Protein AF-A0A933GW13-F1 (afdb_monomer)

Secondary structure (DSSP, 8-state):
---TTSS-SS-HHHHHHHHTT-HHHHHHHHHHHHHHHHHHH--SHHHHHHHHHHHHHHHHHHHHHT--TT------SSSEEEEEEEP-SSSTT-EEEEETTEEEEEE--SSHHHHHHHHHHHHHTT-----EEEEEHHHHTTSTT--GGGTT-SEEEEEEPPSSEEGGGHHHHT----TT-HHHHHHHHHHHHHHHHHT--TTTTTT-GGGEEEETTEEEE-S----S---HHHHIIIIIHHHH-TTS--HHHHHHHHHHHHHH-----HHHHHHHHHHHHHHHHHHHHHHHTS-TTSHHHHHHHHHHHHHHHHHHHH-

Structure (mmCIF, N/CA/C/O backbone):
data_AF-A0A933GW13-F1
#
_entry.id   AF-A0A933GW13-F1
#
loop_
_atom_site.group_PDB
_atom_site.id
_atom_site.type_symbol
_atom_site.label_atom_id
_atom_site.label_alt_id
_atom_site.label_comp_id
_atom_site.label_asym_id
_atom_site.label_entity_id
_atom_site.label_seq_id
_atom_site.pdbx_PDB_ins_code
_atom_site.Cartn_x
_atom_site.Cartn_y
_atom_site.Cartn_z
_atom_site.occupancy
_atom_site.B_iso_or_equiv
_atom_site.auth_seq_id
_atom_site.auth_comp_id
_atom_site.auth_asym_id
_atom_site.auth_atom_id
_atom_site.pdbx_PDB_model_num
ATOM 1 N N . MET A 1 1 ? 16.926 21.549 -26.129 1.00 25.78 1 MET A N 1
ATOM 2 C CA . MET A 1 1 ? 16.367 20.596 -27.110 1.00 25.78 1 MET A CA 1
ATOM 3 C C . MET A 1 1 ? 16.492 19.202 -26.506 1.00 25.78 1 MET A C 1
ATOM 5 O O . MET A 1 1 ? 17.556 18.612 -26.620 1.00 25.78 1 MET A O 1
ATOM 9 N N . LEU A 1 2 ? 15.472 18.718 -25.787 1.00 25.44 2 LEU A N 1
ATOM 10 C CA . LEU A 1 2 ? 15.422 17.307 -25.382 1.00 25.44 2 LEU A CA 1
ATOM 11 C C . LEU A 1 2 ? 15.108 16.514 -26.641 1.00 25.44 2 LEU A C 1
ATOM 13 O O . LEU A 1 2 ? 14.005 16.554 -27.180 1.00 25.44 2 LEU A O 1
ATOM 17 N N . SER A 1 3 ? 16.157 15.939 -27.194 1.00 28.22 3 SER A N 1
ATOM 18 C CA . SER A 1 3 ? 16.072 15.127 -28.381 1.00 28.22 3 SER A CA 1
ATOM 19 C C . SER A 1 3 ? 15.472 13.769 -28.010 1.00 28.22 3 SER A C 1
ATOM 21 O O . SER A 1 3 ? 15.736 13.247 -26.929 1.00 28.22 3 SER A O 1
ATOM 23 N N . LEU A 1 4 ? 14.795 13.120 -28.959 1.00 34.41 4 LEU A N 1
ATOM 24 C CA . LEU A 1 4 ? 14.556 11.664 -28.982 1.00 34.41 4 LEU A CA 1
ATOM 25 C C . LEU A 1 4 ? 15.857 10.820 -28.825 1.00 34.41 4 LEU A C 1
ATOM 27 O O . LEU A 1 4 ? 15.830 9.594 -28.940 1.00 34.41 4 LEU A O 1
ATOM 31 N N . LEU A 1 5 ? 17.007 11.471 -28.606 1.00 30.75 5 LEU A N 1
ATOM 32 C CA . LEU A 1 5 ? 18.334 10.915 -28.391 1.00 30.75 5 LEU A CA 1
ATOM 33 C C . LEU A 1 5 ? 18.603 10.388 -26.968 1.00 30.75 5 LEU A C 1
ATOM 35 O O . LEU A 1 5 ? 19.522 9.585 -26.860 1.00 30.75 5 LEU A O 1
ATOM 39 N N . ASP A 1 6 ? 17.815 10.737 -25.941 1.00 36.62 6 ASP A N 1
ATOM 40 C CA . ASP A 1 6 ? 18.056 10.266 -24.554 1.00 36.62 6 ASP A CA 1
ATOM 41 C C . ASP A 1 6 ? 17.230 9.032 -24.137 1.00 36.62 6 ASP A C 1
ATOM 43 O O . ASP A 1 6 ? 17.348 8.537 -23.015 1.00 36.62 6 ASP A O 1
ATOM 47 N N . ILE A 1 7 ? 16.427 8.478 -25.051 1.00 36.03 7 ILE A N 1
ATOM 48 C CA . ILE A 1 7 ? 15.928 7.104 -24.921 1.00 36.03 7 ILE A CA 1
ATOM 49 C C . ILE A 1 7 ? 17.109 6.190 -25.294 1.00 36.03 7 ILE A C 1
ATOM 51 O O . ILE A 1 7 ? 17.648 6.365 -26.398 1.00 36.03 7 ILE A O 1
ATOM 55 N N . PRO A 1 8 ? 17.546 5.251 -24.423 1.00 32.84 8 PRO A N 1
ATOM 56 C CA . PRO A 1 8 ? 18.629 4.329 -24.749 1.00 32.84 8 PRO A CA 1
ATOM 57 C C . PRO A 1 8 ? 18.348 3.671 -26.099 1.00 32.84 8 PRO A C 1
ATOM 59 O O . PRO A 1 8 ? 17.197 3.404 -26.432 1.00 32.84 8 PRO A O 1
ATOM 62 N N . SER A 1 9 ? 19.399 3.435 -26.879 1.00 30.27 9 SER A N 1
ATOM 63 C CA . SER A 1 9 ? 19.420 3.027 -28.291 1.00 30.27 9 SER A CA 1
ATOM 64 C C . SER A 1 9 ? 18.683 1.732 -28.666 1.00 30.27 9 SER A C 1
ATOM 66 O O . SER A 1 9 ? 18.856 1.243 -29.782 1.00 30.27 9 SER A O 1
ATOM 68 N N . VAL A 1 10 ? 17.840 1.181 -27.797 1.00 34.09 10 VAL A N 1
ATOM 69 C CA . VAL A 1 10 ? 16.964 0.064 -28.124 1.00 34.09 10 VAL A CA 1
ATOM 70 C C . VAL A 1 10 ? 15.739 0.607 -28.869 1.00 34.09 10 VAL A C 1
ATOM 72 O O . VAL A 1 10 ? 14.673 0.873 -28.325 1.00 34.09 10 VAL A O 1
ATOM 75 N N . ASP A 1 11 ? 15.979 0.757 -30.172 1.00 45.00 11 ASP A N 1
ATOM 76 C CA . ASP A 1 11 ? 15.020 0.581 -31.260 1.00 45.00 11 ASP A CA 1
ATOM 77 C C . ASP A 1 11 ? 14.176 1.793 -31.709 1.00 45.00 11 ASP A C 1
ATOM 79 O O . ASP A 1 11 ? 12.948 1.758 -31.828 1.00 45.00 11 ASP A O 1
ATOM 83 N N . ARG A 1 12 ? 14.864 2.879 -32.098 1.00 36.50 12 ARG A N 1
ATOM 84 C CA . ARG A 1 12 ? 14.257 4.019 -32.825 1.00 36.50 12 ARG A CA 1
ATOM 85 C C . ARG A 1 12 ? 13.494 3.596 -34.086 1.00 36.50 12 ARG A C 1
ATOM 87 O O . ARG A 1 12 ? 12.556 4.284 -34.478 1.00 36.50 12 ARG A O 1
ATOM 94 N N . VAL A 1 13 ? 13.877 2.480 -34.709 1.00 34.88 13 VAL A N 1
ATOM 95 C CA . VAL A 1 13 ? 13.222 1.931 -35.904 1.00 34.88 13 VAL A CA 1
ATOM 96 C C . VAL A 1 13 ? 11.898 1.249 -35.538 1.00 34.88 13 VAL A C 1
ATOM 98 O O . VAL A 1 13 ? 10.897 1.488 -36.211 1.00 34.88 13 VAL A O 1
ATOM 101 N N . ALA A 1 14 ? 11.840 0.493 -34.436 1.00 41.81 14 ALA A N 1
ATOM 102 C CA . ALA A 1 14 ? 10.594 -0.096 -33.938 1.00 41.81 14 ALA A CA 1
ATOM 103 C C . ALA A 1 14 ? 9.601 0.966 -33.426 1.00 41.81 14 ALA A C 1
ATOM 105 O O . ALA A 1 14 ? 8.405 0.881 -33.714 1.00 41.81 14 ALA A O 1
ATOM 106 N N . ILE A 1 15 ? 10.089 2.010 -32.742 1.00 41.84 15 ILE A N 1
ATOM 107 C CA . ILE A 1 15 ? 9.265 3.150 -32.301 1.00 41.84 15 ILE A CA 1
ATOM 108 C C . ILE A 1 15 ? 8.747 3.947 -33.510 1.00 41.84 15 ILE A C 1
ATOM 110 O O . ILE A 1 15 ? 7.565 4.278 -33.550 1.00 41.84 15 ILE A O 1
ATOM 114 N N . ALA A 1 16 ? 9.576 4.198 -34.532 1.00 39.72 16 ALA A N 1
ATOM 115 C CA . ALA A 1 16 ? 9.159 4.875 -35.767 1.00 39.72 16 ALA A CA 1
ATOM 116 C C . ALA A 1 16 ? 8.130 4.065 -36.579 1.00 39.72 16 ALA A C 1
ATOM 118 O O . ALA A 1 16 ? 7.155 4.629 -37.074 1.00 39.72 16 ALA A O 1
ATOM 119 N N . ALA A 1 17 ? 8.293 2.741 -36.669 1.00 38.28 17 ALA A N 1
ATOM 120 C CA . ALA A 1 17 ? 7.334 1.856 -37.332 1.00 38.28 17 ALA A CA 1
ATOM 121 C C . ALA A 1 17 ? 5.978 1.786 -36.598 1.00 38.28 17 ALA A C 1
ATOM 123 O O . ALA A 1 17 ? 4.939 1.617 -37.234 1.00 38.28 17 ALA A O 1
ATOM 124 N N . ARG A 1 18 ? 5.960 1.953 -35.267 1.00 51.38 18 ARG A N 1
ATOM 125 C CA . ARG A 1 18 ? 4.733 1.948 -34.446 1.00 51.38 18 ARG A CA 1
ATOM 126 C C . ARG A 1 18 ? 4.071 3.319 -34.337 1.00 51.38 18 ARG A C 1
ATOM 128 O O . ARG A 1 18 ? 2.849 3.395 -34.284 1.00 51.38 18 ARG A O 1
ATOM 135 N N . LEU A 1 19 ? 4.856 4.394 -3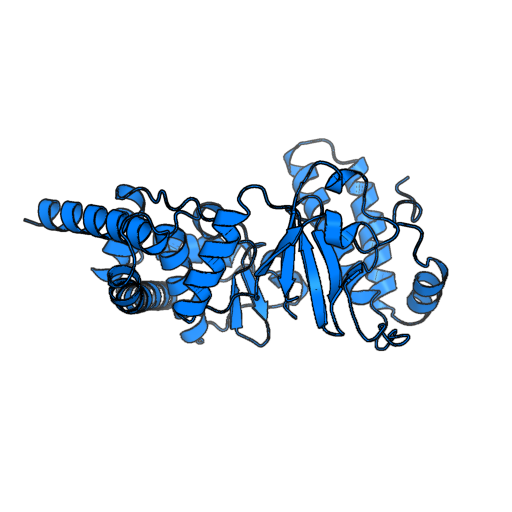4.369 1.00 43.66 19 LEU A N 1
ATOM 136 C CA . LEU A 1 19 ? 4.374 5.769 -34.538 1.00 43.66 19 LEU A CA 1
ATOM 137 C C . LEU A 1 19 ? 3.492 5.910 -35.788 1.00 43.66 19 LEU A C 1
ATOM 139 O O . LEU A 1 19 ? 2.528 6.668 -35.774 1.00 43.66 19 LEU A O 1
ATOM 143 N N . ALA A 1 20 ? 3.786 5.136 -36.836 1.00 44.44 20 ALA A N 1
ATOM 144 C CA . ALA A 1 20 ? 2.959 5.041 -38.035 1.00 44.44 20 ALA A CA 1
ATOM 145 C C . ALA A 1 20 ? 1.688 4.172 -37.864 1.00 44.44 20 ALA A C 1
ATOM 147 O O . ALA A 1 20 ? 0.800 4.242 -38.709 1.00 44.44 20 ALA A O 1
ATOM 148 N N . ALA A 1 21 ? 1.584 3.366 -36.799 1.00 51.81 21 ALA A N 1
ATOM 149 C CA . ALA A 1 21 ? 0.545 2.347 -36.606 1.00 51.81 21 ALA A CA 1
ATOM 150 C C . ALA A 1 21 ? -0.413 2.593 -35.414 1.00 51.81 21 ALA A C 1
ATOM 152 O O . ALA A 1 21 ? -1.525 2.072 -35.443 1.00 51.81 21 ALA A O 1
ATOM 153 N N . ASP A 1 22 ? -0.038 3.370 -34.383 1.00 55.31 22 ASP A N 1
ATOM 154 C CA . ASP A 1 22 ? -0.934 3.753 -33.271 1.00 55.31 22 ASP A CA 1
ATOM 155 C C . ASP A 1 22 ? -1.031 5.293 -33.122 1.00 55.31 22 ASP A C 1
ATOM 157 O O . ASP A 1 22 ? -0.126 5.931 -32.568 1.00 55.31 22 ASP A O 1
ATOM 161 N N . PRO A 1 23 ? -2.146 5.916 -33.563 1.00 62.47 23 PRO A N 1
ATOM 162 C CA . PRO A 1 23 ? -2.365 7.362 -33.457 1.00 62.47 23 PRO A CA 1
ATOM 163 C C . PRO A 1 23 ? -2.337 7.906 -32.020 1.00 62.47 23 PRO A C 1
ATOM 165 O O . PRO A 1 23 ? -2.074 9.094 -31.815 1.00 62.47 23 PRO A O 1
ATOM 168 N N . ARG A 1 24 ? -2.605 7.063 -31.012 1.00 57.66 24 ARG A N 1
ATOM 169 C CA . ARG A 1 24 ? -2.565 7.459 -29.596 1.00 57.66 24 ARG A CA 1
ATOM 170 C C . ARG A 1 24 ? -1.125 7.618 -29.124 1.00 57.66 24 ARG A C 1
ATOM 172 O O . ARG A 1 24 ? -0.835 8.597 -28.445 1.00 57.66 24 ARG A O 1
ATOM 179 N N . LEU A 1 25 ? -0.224 6.724 -29.542 1.00 53.69 25 LEU A N 1
ATOM 180 C CA . LEU A 1 25 ? 1.210 6.826 -29.254 1.00 53.69 25 LEU A CA 1
ATOM 181 C C . LEU A 1 25 ? 1.810 8.095 -29.874 1.00 53.69 25 LEU A C 1
ATOM 183 O O . LEU A 1 25 ? 2.530 8.827 -29.199 1.00 53.69 25 LEU A O 1
ATOM 187 N N . ALA A 1 26 ? 1.460 8.397 -31.128 1.00 55.47 26 ALA A N 1
ATOM 188 C CA . ALA A 1 26 ? 1.900 9.618 -31.803 1.00 55.47 26 ALA A CA 1
ATOM 189 C C . ALA A 1 26 ? 1.423 10.891 -31.083 1.00 55.47 26 ALA A C 1
ATOM 191 O O . ALA A 1 26 ? 2.209 11.815 -30.873 1.00 55.47 26 ALA A O 1
ATOM 192 N N . ARG A 1 27 ? 0.159 10.921 -30.638 1.00 66.19 27 ARG A N 1
ATOM 193 C CA . ARG A 1 27 ? -0.382 12.032 -29.843 1.00 66.19 27 ARG A CA 1
ATOM 194 C C . ARG A 1 27 ? 0.333 12.172 -28.497 1.00 66.19 27 ARG A C 1
ATOM 196 O O . ARG A 1 27 ? 0.751 13.271 -28.156 1.00 66.19 27 ARG A O 1
ATOM 203 N N . THR A 1 28 ? 0.521 11.078 -27.762 1.00 53.38 28 THR A N 1
ATOM 204 C CA . THR A 1 28 ? 1.214 11.094 -26.464 1.00 53.38 28 THR A CA 1
ATOM 205 C C . THR A 1 28 ? 2.672 11.542 -26.589 1.00 53.38 28 THR A C 1
ATOM 207 O O . THR A 1 28 ? 3.147 12.294 -25.744 1.00 53.38 28 THR A O 1
ATOM 210 N N . LEU A 1 29 ? 3.381 11.149 -27.649 1.00 51.38 29 LEU A N 1
ATOM 211 C CA . LEU A 1 29 ? 4.753 11.605 -27.892 1.00 51.38 29 LEU A CA 1
ATOM 212 C C . LEU A 1 29 ? 4.819 13.094 -28.272 1.00 51.38 29 LEU A C 1
ATOM 214 O O . LEU A 1 29 ? 5.729 13.792 -27.826 1.00 51.38 29 LEU A O 1
ATOM 218 N N . ALA A 1 30 ? 3.838 13.605 -29.023 1.00 62.34 30 ALA A N 1
ATOM 219 C CA . ALA A 1 30 ? 3.720 15.038 -29.295 1.00 62.34 30 ALA A CA 1
ATOM 220 C C . ALA A 1 30 ? 3.421 15.841 -28.014 1.00 62.34 30 ALA A C 1
ATOM 222 O O . ALA A 1 30 ? 4.060 16.861 -27.757 1.00 62.34 30 ALA A O 1
ATOM 223 N N . GLU A 1 31 ? 2.503 15.355 -27.173 1.00 59.22 31 GLU A N 1
ATOM 224 C CA . GLU A 1 31 ? 2.205 15.937 -25.857 1.00 59.22 31 GLU A CA 1
ATOM 225 C C . GLU A 1 31 ? 3.446 15.936 -24.954 1.00 59.22 31 GLU A C 1
ATOM 227 O O . GLU A 1 31 ? 3.750 16.951 -24.324 1.00 59.22 31 GLU A O 1
ATOM 232 N N . LEU A 1 32 ? 4.199 14.829 -24.928 1.00 53.56 32 LEU A N 1
ATOM 233 C CA . LEU A 1 32 ? 5.439 14.703 -24.165 1.00 53.56 32 LEU A CA 1
ATOM 234 C C . LEU A 1 32 ? 6.486 15.721 -24.619 1.00 53.56 32 LEU A C 1
ATOM 236 O O . LEU A 1 32 ? 7.150 16.337 -23.786 1.00 53.56 32 LEU A O 1
ATOM 240 N N . GLN A 1 33 ? 6.637 15.918 -25.927 1.00 52.22 33 GLN A N 1
ATOM 241 C CA . GLN A 1 33 ? 7.582 16.885 -26.473 1.00 52.22 33 GLN A CA 1
ATOM 242 C C . GLN A 1 33 ? 7.232 18.317 -26.044 1.00 52.22 33 GLN A C 1
ATOM 244 O O . GLN A 1 33 ? 8.122 19.061 -25.630 1.00 52.22 33 GLN A O 1
ATOM 249 N N . VAL A 1 34 ? 5.950 18.689 -26.094 1.00 66.31 34 VAL A N 1
ATOM 250 C CA . VAL A 1 34 ? 5.471 20.009 -25.653 1.00 66.31 34 VAL A CA 1
ATOM 251 C C . VAL A 1 34 ? 5.680 20.194 -24.149 1.00 66.31 34 VAL A C 1
ATOM 253 O O . VAL A 1 34 ? 6.271 21.190 -23.737 1.00 66.31 34 VAL A O 1
ATOM 256 N N . ALA A 1 35 ? 5.273 19.221 -23.329 1.00 56.06 35 ALA A N 1
ATOM 257 C CA . ALA A 1 35 ? 5.460 19.276 -21.878 1.00 56.06 35 ALA A CA 1
ATOM 258 C C . ALA A 1 35 ? 6.951 19.350 -21.495 1.00 56.06 35 ALA A C 1
ATOM 260 O O . ALA A 1 35 ? 7.334 20.107 -20.609 1.00 56.06 35 ALA A O 1
ATOM 261 N N . SER A 1 36 ? 7.816 18.629 -22.215 1.00 49.22 36 SER A N 1
ATOM 262 C CA . SER A 1 36 ? 9.271 18.657 -22.003 1.00 49.22 36 SER A CA 1
ATOM 263 C C . SER A 1 36 ? 9.887 20.015 -22.353 1.00 49.22 36 SER A C 1
ATOM 265 O O . SER A 1 36 ? 10.840 20.444 -21.709 1.00 49.22 36 SER A O 1
ATOM 267 N N . GLN A 1 37 ? 9.354 20.714 -23.360 1.00 59.12 37 GLN A N 1
ATOM 268 C CA . GLN A 1 37 ? 9.762 22.087 -23.678 1.00 59.12 37 GLN A CA 1
ATOM 269 C C . GLN A 1 37 ? 9.284 23.079 -22.613 1.00 59.12 37 GLN A C 1
ATOM 271 O O . GLN A 1 37 ? 10.054 23.947 -22.214 1.00 59.12 37 GLN A O 1
ATOM 276 N N . GLN A 1 38 ? 8.063 22.907 -22.101 1.00 64.31 38 GLN A N 1
ATOM 277 C CA . GLN A 1 38 ? 7.538 23.701 -20.987 1.00 64.31 38 GLN A CA 1
ATOM 278 C C . GLN A 1 38 ? 8.378 23.510 -19.716 1.00 64.31 38 GLN A C 1
ATOM 280 O O . GLN A 1 38 ? 8.703 24.493 -19.059 1.00 64.31 38 GLN A O 1
ATOM 285 N N . ALA A 1 39 ? 8.827 22.283 -19.424 1.00 56.75 39 ALA A N 1
ATOM 286 C CA . ALA A 1 39 ? 9.678 21.985 -18.265 1.00 56.75 39 ALA A CA 1
ATOM 287 C C . ALA A 1 39 ? 11.006 22.751 -18.302 1.00 56.75 39 ALA A C 1
ATOM 289 O O . ALA A 1 39 ? 11.519 23.178 -17.271 1.00 56.75 39 ALA A O 1
ATOM 290 N N . LEU A 1 40 ? 11.561 22.935 -19.503 1.00 49.69 40 LEU A N 1
ATOM 291 C CA . LEU A 1 40 ? 12.798 23.683 -19.727 1.00 49.69 40 LEU A CA 1
ATOM 292 C C . LEU A 1 40 ? 12.612 25.202 -19.612 1.00 49.69 40 LEU A C 1
ATOM 294 O O . LEU A 1 40 ? 13.602 25.920 -19.510 1.00 49.69 40 LEU A O 1
ATOM 298 N N . SER A 1 41 ? 11.373 25.693 -19.680 1.00 63.94 41 SER A N 1
ATOM 299 C CA . SER A 1 41 ? 11.033 27.122 -19.657 1.00 63.94 41 SER A CA 1
ATOM 300 C C . SER A 1 41 ? 10.295 27.561 -18.389 1.00 63.94 41 SER A C 1
ATOM 302 O O . SER A 1 41 ? 10.045 28.753 -18.239 1.00 63.94 41 SER A O 1
ATOM 304 N N . ALA A 1 42 ? 9.948 26.637 -17.488 1.00 58.59 42 ALA A N 1
ATOM 305 C CA . ALA A 1 42 ? 9.290 26.953 -16.224 1.00 58.59 42 ALA A CA 1
ATOM 306 C C . ALA A 1 42 ? 10.252 27.702 -15.282 1.00 58.59 42 ALA A C 1
ATOM 308 O O . ALA A 1 42 ? 11.342 27.212 -14.969 1.00 58.59 42 ALA A O 1
ATOM 309 N N . TYR A 1 43 ? 9.839 28.885 -14.819 1.00 41.78 43 TYR A N 1
ATOM 310 C CA . TYR A 1 43 ? 10.579 29.723 -13.873 1.00 41.78 43 TYR A CA 1
ATOM 311 C C . TYR A 1 43 ? 9.796 29.821 -12.559 1.00 41.78 43 TYR A C 1
ATOM 313 O O . TYR A 1 43 ? 8.911 30.653 -12.412 1.00 41.78 43 TYR A O 1
ATOM 321 N N . GLY A 1 44 ? 10.146 28.966 -11.598 1.00 53.34 44 GLY A N 1
ATOM 322 C CA . GLY A 1 44 ? 9.517 28.890 -10.275 1.00 53.34 44 GLY A CA 1
ATOM 323 C C . GLY A 1 44 ? 9.441 27.442 -9.791 1.00 53.34 44 GLY A C 1
ATOM 324 O O . GLY A 1 44 ? 9.269 26.536 -10.602 1.00 53.34 44 GLY A O 1
ATOM 325 N N . GLU A 1 45 ? 9.615 27.195 -8.490 1.00 54.91 45 GLU A N 1
ATOM 326 C CA . GLU A 1 45 ? 9.678 25.826 -7.942 1.00 54.91 45 GLU A CA 1
ATOM 327 C C . GLU A 1 45 ? 8.345 25.069 -8.087 1.00 54.91 45 GLU A C 1
ATOM 329 O O . GLU A 1 45 ? 8.353 23.927 -8.541 1.00 54.91 45 GLU A O 1
ATOM 334 N N . GLY A 1 46 ? 7.205 25.722 -7.821 1.00 58.75 46 GLY A N 1
ATOM 335 C CA . GLY A 1 46 ? 5.876 25.094 -7.908 1.00 58.75 46 GLY A CA 1
ATOM 336 C C . GLY A 1 46 ? 5.435 24.739 -9.334 1.00 58.75 46 GLY A C 1
ATOM 337 O O . GLY A 1 46 ? 5.029 23.611 -9.595 1.00 58.75 46 GLY A O 1
ATOM 338 N N . GLU A 1 47 ? 5.589 25.664 -10.289 1.00 52.56 47 GLU A N 1
ATOM 339 C CA . GLU A 1 47 ? 5.266 25.407 -11.706 1.00 52.56 47 GLU A CA 1
ATOM 340 C C . GLU A 1 47 ? 6.190 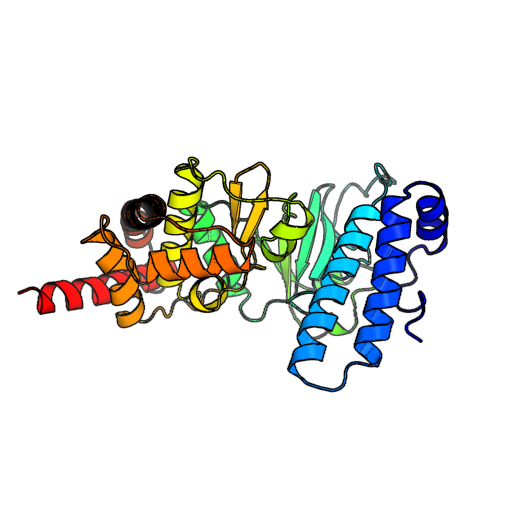24.345 -12.319 1.00 52.56 47 GLU A C 1
ATOM 342 O O . GLU A 1 47 ? 5.787 23.560 -13.177 1.00 52.56 47 GLU A O 1
ATOM 347 N N . ARG A 1 48 ? 7.446 24.282 -11.866 1.00 59.81 48 ARG A N 1
ATOM 348 C CA . ARG A 1 48 ? 8.411 23.290 -12.339 1.00 59.81 48 ARG A CA 1
ATOM 349 C C . ARG A 1 48 ? 8.046 21.879 -11.890 1.00 59.81 48 ARG A C 1
ATOM 351 O O . ARG A 1 48 ? 8.209 20.953 -12.681 1.00 59.81 48 ARG A O 1
ATOM 358 N N . GLU A 1 49 ? 7.573 21.697 -10.663 1.00 60.03 49 GLU A N 1
ATOM 359 C CA . GLU A 1 49 ? 7.221 20.374 -10.140 1.00 60.03 49 GLU A CA 1
ATOM 360 C C . GLU A 1 49 ? 5.983 19.790 -10.833 1.00 60.03 49 GLU A C 1
ATOM 362 O O . GLU A 1 49 ? 6.017 18.642 -11.276 1.00 60.03 49 GLU A O 1
ATOM 367 N N . GLU A 1 50 ? 4.951 20.606 -11.065 1.00 61.44 50 GLU A N 1
ATOM 368 C CA . GLU A 1 50 ? 3.755 20.206 -11.819 1.00 61.44 50 GLU A CA 1
ATOM 369 C C . GLU A 1 50 ? 4.092 19.820 -13.270 1.00 61.44 50 GLU A C 1
ATOM 371 O O . GLU A 1 50 ? 3.644 18.791 -13.789 1.00 61.44 50 GLU A O 1
ATOM 376 N N . VAL A 1 51 ? 4.946 20.607 -13.933 1.00 57.38 51 VAL A N 1
ATOM 377 C CA . VAL A 1 51 ? 5.361 20.328 -15.312 1.00 57.38 51 VAL A CA 1
ATOM 378 C C . VAL A 1 51 ? 6.261 19.090 -15.389 1.00 57.38 51 VAL A C 1
ATOM 380 O O . VAL A 1 51 ? 6.122 18.293 -16.319 1.00 57.38 51 VAL A O 1
ATOM 383 N N . LEU A 1 52 ? 7.150 18.873 -14.414 1.00 51.88 52 LEU A N 1
ATOM 384 C CA . LEU A 1 52 ? 7.956 17.651 -14.331 1.00 51.88 52 LEU A CA 1
ATOM 385 C C . LEU A 1 52 ? 7.088 16.413 -14.089 1.00 51.88 52 LEU A C 1
ATOM 387 O O . LEU A 1 52 ? 7.327 15.381 -14.718 1.00 51.88 52 LEU A O 1
ATOM 391 N N . GLU A 1 53 ? 6.063 16.509 -13.245 1.00 58.66 53 GLU A N 1
ATOM 392 C CA . GLU A 1 53 ? 5.138 15.402 -13.004 1.00 58.66 53 GLU A CA 1
ATOM 393 C C . GLU A 1 53 ? 4.309 15.073 -14.253 1.00 58.66 53 GLU A C 1
ATOM 395 O O . GLU A 1 53 ? 4.146 13.905 -14.622 1.00 58.66 53 GLU A O 1
ATOM 400 N N . ARG A 1 54 ? 3.892 16.101 -15.000 1.00 57.06 54 ARG A N 1
ATOM 401 C CA . ARG A 1 54 ? 3.246 15.938 -16.308 1.00 57.06 54 ARG A CA 1
ATOM 402 C C . ARG A 1 54 ? 4.170 15.290 -17.344 1.00 57.06 54 ARG A C 1
ATOM 404 O O . ARG A 1 54 ? 3.720 14.437 -18.111 1.00 57.06 54 ARG A O 1
ATOM 411 N N . VAL A 1 55 ? 5.452 15.660 -17.381 1.00 50.69 55 VAL A N 1
ATOM 412 C CA . VAL A 1 55 ? 6.451 15.022 -18.258 1.00 50.69 55 VAL A CA 1
ATOM 413 C C . VAL A 1 55 ? 6.607 13.544 -17.906 1.00 50.69 55 VAL A C 1
ATOM 415 O O . VAL A 1 55 ? 6.500 12.708 -18.803 1.00 50.69 55 VAL A O 1
ATOM 418 N N . ARG A 1 56 ? 6.782 13.202 -16.623 1.00 52.78 56 ARG A N 1
ATOM 419 C CA . ARG A 1 56 ? 6.890 11.803 -16.162 1.00 52.78 56 ARG A CA 1
ATOM 420 C C . ARG A 1 56 ? 5.661 10.986 -16.548 1.00 52.78 56 ARG A C 1
ATOM 422 O O . ARG A 1 56 ? 5.785 9.907 -17.118 1.00 52.78 56 ARG A O 1
ATOM 429 N N . THR A 1 57 ? 4.479 11.548 -16.326 1.00 50.44 57 THR A N 1
ATOM 430 C CA . THR A 1 57 ? 3.192 10.957 -16.702 1.00 50.44 57 THR A CA 1
ATOM 431 C C . THR A 1 57 ? 3.119 10.617 -18.197 1.00 50.44 57 THR A C 1
ATOM 433 O O . THR A 1 57 ? 2.770 9.501 -18.593 1.00 50.44 57 THR A O 1
ATOM 436 N N . LEU A 1 58 ? 3.486 11.570 -19.058 1.00 47.53 58 LEU A N 1
ATOM 437 C CA . LEU A 1 58 ? 3.465 11.384 -20.510 1.00 47.53 58 LEU A CA 1
ATOM 438 C C . LEU A 1 58 ? 4.545 10.403 -20.988 1.00 47.53 58 LEU A C 1
ATOM 440 O O . LEU A 1 58 ? 4.303 9.657 -21.938 1.00 47.53 58 LEU A O 1
ATOM 444 N N . GLN A 1 59 ? 5.698 10.346 -20.313 1.00 49.53 59 GLN A N 1
ATOM 445 C CA . GLN A 1 59 ? 6.731 9.332 -20.554 1.00 49.53 59 GLN A CA 1
ATOM 446 C C . GLN A 1 59 ? 6.219 7.928 -20.231 1.00 49.53 59 GLN A C 1
ATOM 448 O O . GLN A 1 59 ? 6.326 7.039 -21.075 1.00 49.53 59 GLN A O 1
ATOM 453 N N . THR A 1 60 ? 5.603 7.729 -19.063 1.00 47.69 60 THR A N 1
ATOM 454 C CA . THR A 1 60 ? 5.003 6.445 -18.670 1.00 47.69 60 THR A CA 1
ATOM 455 C C . THR A 1 60 ? 3.948 6.002 -19.680 1.00 47.69 60 THR A C 1
ATOM 457 O O . THR A 1 60 ? 3.991 4.874 -20.175 1.00 47.69 60 THR A O 1
ATOM 460 N N . ARG A 1 61 ? 3.053 6.913 -20.080 1.00 49.31 61 ARG A N 1
ATOM 461 C CA . ARG A 1 61 ? 2.029 6.642 -21.098 1.00 49.31 61 ARG A CA 1
ATOM 462 C C . ARG A 1 61 ? 2.640 6.269 -22.451 1.00 49.31 61 ARG A C 1
ATOM 464 O O . ARG A 1 61 ? 2.180 5.317 -23.079 1.00 49.31 61 ARG A O 1
ATOM 471 N N . ALA A 1 62 ? 3.682 6.975 -22.893 1.00 49.47 62 ALA A N 1
ATOM 472 C CA . ALA A 1 62 ? 4.393 6.652 -24.127 1.00 49.47 62 ALA A CA 1
ATOM 473 C C . ALA A 1 62 ? 5.038 5.261 -24.057 1.00 49.47 62 ALA A C 1
ATOM 475 O O . ALA A 1 62 ? 4.913 4.496 -25.007 1.00 49.47 62 ALA A O 1
ATOM 476 N N . CYS A 1 63 ? 5.654 4.895 -22.929 1.00 49.06 63 CYS A N 1
ATOM 477 C CA . CYS A 1 63 ? 6.241 3.569 -22.713 1.00 49.06 63 CYS A CA 1
ATOM 478 C C . CYS A 1 63 ? 5.194 2.445 -22.749 1.00 49.06 63 CYS A C 1
ATOM 480 O O . CYS A 1 63 ? 5.437 1.395 -23.346 1.00 49.06 63 CYS A O 1
ATOM 482 N N . VAL A 1 64 ? 4.019 2.661 -22.149 1.00 49.62 64 VAL A N 1
ATOM 483 C CA . VAL A 1 64 ? 2.902 1.702 -22.187 1.00 49.62 64 VAL A CA 1
ATOM 484 C C . VAL A 1 64 ? 2.376 1.530 -23.613 1.00 49.62 64 VAL A C 1
ATOM 486 O O . VAL A 1 64 ? 2.202 0.403 -24.069 1.00 49.62 64 VAL A O 1
ATOM 489 N N . LEU A 1 65 ? 2.166 2.629 -24.342 1.00 47.56 65 LEU A N 1
ATOM 490 C CA . LEU A 1 65 ? 1.639 2.612 -25.713 1.00 47.56 65 LEU A CA 1
ATOM 491 C C . LEU A 1 65 ? 2.665 2.131 -26.755 1.00 47.56 65 LEU A C 1
ATOM 493 O O . LEU A 1 65 ? 2.283 1.590 -27.790 1.00 47.56 65 LEU A O 1
ATOM 497 N N . ALA A 1 66 ? 3.961 2.309 -26.491 1.00 46.03 66 ALA A N 1
ATOM 498 C CA . ALA A 1 66 ? 5.045 1.847 -27.355 1.00 46.03 66 ALA A CA 1
ATOM 499 C C . ALA A 1 66 ? 5.293 0.333 -27.258 1.00 46.03 66 ALA A C 1
ATOM 501 O O . ALA A 1 66 ? 6.061 -0.204 -28.060 1.00 46.03 66 ALA A O 1
ATOM 502 N N . ARG A 1 67 ? 4.643 -0.382 -26.323 1.00 50.66 67 ARG A N 1
ATOM 503 C CA . ARG A 1 67 ? 4.771 -1.840 -26.227 1.00 50.66 67 ARG A CA 1
ATOM 504 C C . ARG A 1 67 ? 4.250 -2.522 -27.499 1.00 50.66 67 ARG A C 1
ATOM 506 O O . ARG A 1 67 ? 3.102 -2.307 -27.899 1.00 50.66 67 ARG A O 1
ATOM 513 N N . PRO A 1 68 ? 5.030 -3.418 -28.122 1.00 42.69 68 PRO A N 1
ATOM 514 C CA . PRO A 1 68 ? 4.501 -4.275 -29.164 1.00 42.69 68 PRO A CA 1
ATOM 515 C C . PRO A 1 68 ? 3.576 -5.317 -28.525 1.00 42.69 68 PRO A C 1
ATOM 517 O O . PRO A 1 68 ? 4.007 -6.091 -27.671 1.00 42.69 68 PRO A O 1
ATOM 520 N N . ALA A 1 69 ? 2.326 -5.395 -28.980 1.00 37.97 69 ALA A N 1
ATOM 521 C CA . ALA A 1 69 ? 1.558 -6.626 -28.832 1.00 37.97 69 ALA A CA 1
ATOM 522 C C . ALA A 1 69 ? 2.313 -7.727 -29.601 1.00 37.97 69 ALA A C 1
ATOM 524 O O . ALA A 1 69 ? 2.355 -7.691 -30.830 1.00 37.97 69 ALA A O 1
ATOM 525 N N . GLY A 1 70 ? 2.983 -8.632 -28.881 1.00 40.31 70 GLY A N 1
ATOM 526 C CA . GLY A 1 70 ? 3.618 -9.820 -29.458 1.00 40.31 70 GLY A CA 1
ATOM 527 C C . GLY A 1 70 ? 5.106 -9.742 -29.843 1.00 40.31 70 GLY A C 1
ATOM 528 O O . GLY A 1 70 ? 5.546 -10.620 -30.574 1.00 40.31 70 GLY A O 1
ATOM 529 N N . ALA A 1 71 ? 5.921 -8.786 -29.370 1.00 39.72 71 ALA A N 1
ATOM 530 C CA . ALA A 1 71 ? 7.380 -8.804 -29.641 1.00 39.72 71 ALA A CA 1
ATOM 531 C C . ALA A 1 71 ? 8.171 -9.755 -28.726 1.00 39.72 71 ALA A C 1
ATOM 533 O O . ALA A 1 71 ? 9.232 -9.414 -28.207 1.00 39.72 71 ALA A O 1
ATOM 534 N N . TRP A 1 72 ? 7.659 -10.965 -28.548 1.00 40.91 72 TRP A N 1
ATOM 535 C CA . TRP A 1 72 ? 8.440 -12.066 -28.014 1.00 40.91 72 TRP A CA 1
ATOM 536 C C . TRP A 1 72 ? 9.185 -12.684 -29.201 1.00 40.91 72 TRP A C 1
ATOM 538 O O . TRP A 1 72 ? 8.616 -13.457 -29.965 1.00 40.91 72 TRP A O 1
ATOM 548 N N . LYS A 1 73 ? 10.455 -12.322 -29.402 1.00 39.66 73 LYS A N 1
ATOM 549 C CA . LYS A 1 73 ? 11.393 -13.336 -29.901 1.00 39.66 73 LYS A CA 1
ATOM 550 C C . LYS A 1 73 ? 11.683 -14.196 -28.682 1.00 39.66 73 LYS A C 1
ATOM 552 O O . LYS A 1 73 ? 12.054 -13.626 -27.661 1.00 39.66 73 LYS A O 1
ATOM 557 N N . GLU A 1 74 ? 11.367 -15.484 -28.782 1.00 40.12 74 GLU A N 1
ATOM 558 C CA . GLU A 1 74 ? 11.357 -16.475 -27.698 1.00 40.12 74 GLU A CA 1
ATOM 559 C C . GLU A 1 74 ? 12.353 -16.118 -26.578 1.00 40.12 74 GLU A C 1
ATOM 561 O O . GLU A 1 74 ? 13.561 -16.067 -26.840 1.00 40.12 74 GLU A O 1
ATOM 566 N N . PRO A 1 75 ? 11.874 -15.783 -25.362 1.00 40.31 75 PRO A N 1
ATOM 567 C CA . PRO A 1 75 ? 12.770 -15.563 -24.238 1.00 40.31 75 PRO A CA 1
ATOM 568 C C . PRO A 1 75 ? 13.538 -16.874 -24.037 1.00 40.31 75 PRO A C 1
ATOM 570 O O . PRO A 1 75 ? 12.912 -17.934 -24.082 1.00 40.31 75 PRO A O 1
ATOM 573 N N . PRO A 1 76 ? 14.873 -16.855 -23.882 1.00 41.53 76 PRO A N 1
ATOM 574 C CA . PRO A 1 76 ? 15.598 -18.093 -23.640 1.00 41.53 76 PRO A CA 1
ATOM 575 C C . PRO A 1 76 ? 15.035 -18.756 -22.381 1.00 41.53 76 PRO A C 1
ATOM 577 O O . PRO A 1 76 ? 14.641 -18.074 -21.435 1.00 41.53 76 PRO A O 1
ATOM 580 N N . ASP A 1 77 ? 15.001 -20.087 -22.381 1.00 43.72 77 ASP A N 1
ATOM 581 C CA . ASP A 1 77 ? 14.257 -20.897 -21.408 1.00 43.72 77 ASP A CA 1
ATOM 582 C C . ASP A 1 77 ? 14.638 -20.660 -19.930 1.00 43.72 77 ASP A C 1
ATOM 584 O O . ASP A 1 77 ? 13.973 -21.207 -19.049 1.00 43.72 77 ASP A O 1
ATOM 588 N N . ARG A 1 78 ? 15.728 -19.921 -19.638 1.00 52.34 78 ARG A N 1
ATOM 589 C CA . ARG A 1 78 ? 16.243 -19.668 -18.282 1.00 52.34 78 ARG A CA 1
ATOM 590 C C . ARG A 1 78 ? 16.940 -18.311 -18.126 1.00 52.34 78 ARG A C 1
ATOM 592 O O . ARG A 1 78 ? 17.814 -17.977 -18.927 1.00 52.34 78 ARG A O 1
ATOM 599 N N . GLY A 1 79 ? 16.681 -17.631 -17.009 1.00 57.38 79 GLY A N 1
ATOM 600 C CA . GLY A 1 79 ? 17.434 -16.467 -16.525 1.00 57.38 79 GLY A CA 1
ATOM 601 C C . GLY A 1 79 ? 16.711 -15.124 -16.660 1.00 57.38 79 GLY A C 1
ATOM 602 O O . GLY A 1 79 ? 15.581 -15.046 -17.137 1.00 57.38 79 GLY A O 1
ATOM 603 N N . ILE A 1 80 ? 17.380 -14.056 -16.206 1.00 59.81 80 ILE A N 1
ATOM 604 C CA . ILE A 1 80 ? 16.850 -12.686 -16.198 1.00 59.81 80 ILE A CA 1
ATOM 605 C C . ILE A 1 80 ? 17.332 -11.898 -17.415 1.00 59.81 80 ILE A C 1
ATOM 607 O O . ILE A 1 80 ? 18.531 -11.808 -17.684 1.00 59.81 80 ILE A O 1
ATOM 611 N N . HIS A 1 81 ? 16.393 -11.233 -18.085 1.00 59.16 81 HIS A N 1
ATOM 612 C CA . HIS A 1 81 ? 16.635 -10.366 -19.234 1.00 59.16 81 HIS A CA 1
ATOM 613 C C . HIS A 1 81 ? 16.053 -8.975 -18.992 1.00 59.16 81 HIS A C 1
ATOM 615 O O . HIS A 1 81 ? 14.853 -8.844 -18.768 1.00 59.16 81 HIS A O 1
ATOM 621 N N . LEU A 1 82 ? 16.879 -7.926 -19.062 1.00 59.00 82 LEU A N 1
ATOM 622 C CA . LEU A 1 82 ? 16.432 -6.536 -18.927 1.00 59.00 82 LEU A CA 1
ATOM 623 C C . LEU A 1 82 ? 15.935 -5.977 -20.265 1.00 59.00 82 LEU A C 1
ATOM 625 O O . LEU A 1 82 ? 16.582 -6.125 -21.296 1.00 59.00 82 LEU A O 1
ATOM 629 N N . LEU A 1 83 ? 14.804 -5.273 -20.238 1.00 47.69 83 LEU A N 1
ATOM 630 C CA . LEU A 1 83 ? 14.137 -4.724 -21.423 1.00 47.69 83 LEU A CA 1
ATOM 631 C C . LEU A 1 83 ? 14.635 -3.319 -21.811 1.00 47.69 83 LEU A C 1
ATOM 633 O O . LEU A 1 83 ? 14.025 -2.667 -22.652 1.00 47.69 83 LEU A O 1
ATOM 637 N N . GLY A 1 84 ? 15.700 -2.804 -21.182 1.00 45.41 84 GLY A N 1
ATOM 638 C CA . GLY A 1 84 ? 16.257 -1.469 -21.462 1.00 45.41 84 GLY A CA 1
ATOM 639 C C . GLY A 1 84 ? 15.341 -0.282 -21.106 1.00 45.41 84 GLY A C 1
ATOM 640 O O . GLY A 1 84 ? 15.752 0.871 -21.235 1.00 45.41 84 GLY A O 1
ATOM 641 N N . VAL A 1 85 ? 14.120 -0.538 -20.623 1.00 44.19 85 VAL A N 1
ATOM 642 C CA . VAL A 1 85 ? 13.157 0.483 -20.192 1.00 44.19 85 VAL A CA 1
ATOM 643 C C . VAL A 1 85 ? 13.457 0.874 -18.747 1.00 44.19 85 VAL A C 1
ATOM 645 O O . VAL A 1 85 ? 13.365 0.046 -17.839 1.00 44.19 85 VAL A O 1
ATOM 648 N N . ARG A 1 86 ? 13.816 2.144 -18.546 1.00 46.06 86 ARG A N 1
ATOM 649 C CA . ARG A 1 86 ? 13.949 2.772 -17.227 1.00 46.06 86 ARG A CA 1
ATOM 650 C C . ARG A 1 86 ? 12.604 3.373 -16.835 1.00 46.06 86 ARG A C 1
ATOM 652 O O . ARG A 1 86 ? 12.013 4.088 -17.644 1.00 46.06 86 ARG A O 1
ATOM 659 N N . SER A 1 87 ? 12.135 3.113 -15.618 1.00 42.81 87 SER A N 1
ATOM 660 C CA . SER A 1 87 ? 11.119 3.988 -15.026 1.00 42.81 87 SER A CA 1
ATOM 661 C C . SER A 1 87 ? 11.802 5.262 -14.515 1.00 42.81 87 SER A C 1
ATOM 663 O O . SER A 1 87 ? 12.893 5.214 -13.944 1.00 42.81 87 SER A O 1
ATOM 665 N N . PHE A 1 88 ? 11.182 6.409 -14.797 1.00 42.75 88 PHE A N 1
ATOM 666 C CA . PHE A 1 88 ? 11.650 7.743 -14.403 1.00 42.75 88 PHE A CA 1
ATOM 667 C C . PHE A 1 88 ? 10.838 8.323 -13.228 1.00 42.75 88 PHE A C 1
ATOM 669 O O . PHE A 1 88 ? 10.975 9.506 -12.911 1.00 42.75 88 PHE A O 1
ATOM 676 N N . SER A 1 89 ? 9.984 7.517 -12.585 1.00 42.22 89 SER A N 1
ATOM 677 C CA . SER A 1 89 ? 9.137 7.933 -11.462 1.00 42.22 89 SER A CA 1
ATOM 678 C C . SER A 1 89 ? 9.543 7.245 -10.157 1.00 42.22 89 SER A C 1
ATOM 680 O O . SER A 1 89 ? 9.662 6.023 -10.118 1.00 42.22 89 SER A O 1
ATOM 682 N N . GLY A 1 90 ? 9.692 8.036 -9.087 1.00 51.72 90 GLY A N 1
ATOM 683 C CA . GLY A 1 90 ? 9.966 7.561 -7.726 1.00 51.72 90 GLY A CA 1
ATOM 684 C C . GLY A 1 90 ? 11.417 7.122 -7.539 1.00 51.72 90 GLY A C 1
ATOM 685 O O . GLY A 1 90 ? 12.306 7.952 -7.343 1.00 51.72 90 GLY A O 1
ATOM 686 N N . THR A 1 91 ? 11.649 5.817 -7.633 1.00 51.44 91 THR A N 1
ATOM 687 C CA . THR A 1 91 ? 12.904 5.165 -7.251 1.00 51.44 91 THR A CA 1
ATOM 688 C C . THR A 1 91 ? 13.908 5.137 -8.408 1.00 51.44 91 THR A C 1
ATOM 690 O O . THR A 1 91 ? 13.625 4.653 -9.506 1.00 51.44 91 THR A O 1
ATOM 693 N N . ILE A 1 92 ? 15.119 5.663 -8.181 1.00 50.00 92 ILE A N 1
ATOM 694 C CA . ILE A 1 92 ? 16.219 5.586 -9.156 1.00 50.00 92 ILE A CA 1
ATOM 695 C C . ILE A 1 92 ? 16.563 4.108 -9.390 1.00 50.00 92 ILE A C 1
ATOM 697 O O . ILE A 1 92 ? 16.900 3.396 -8.450 1.00 50.00 92 ILE A O 1
ATOM 701 N N . GLY A 1 93 ? 16.544 3.661 -10.650 1.00 56.16 93 GLY A N 1
ATOM 702 C CA . GLY A 1 93 ? 17.013 2.320 -11.021 1.00 56.16 93 GLY A CA 1
ATOM 703 C C . GLY A 1 93 ? 15.935 1.236 -11.050 1.00 56.16 93 GLY A C 1
ATOM 704 O O . GLY A 1 93 ? 16.249 0.077 -10.804 1.00 56.16 93 GLY A O 1
ATOM 705 N N . VAL A 1 94 ? 14.683 1.592 -11.351 1.00 63.41 94 VAL A N 1
ATOM 706 C CA . VAL A 1 94 ? 13.633 0.621 -11.692 1.00 63.41 94 VAL A CA 1
ATOM 707 C C . VAL A 1 94 ? 13.782 0.190 -13.160 1.00 63.41 94 VAL A C 1
ATOM 709 O O . VAL A 1 94 ? 13.729 1.011 -14.085 1.00 63.41 94 VAL A O 1
ATOM 712 N N . HIS A 1 95 ? 13.942 -1.112 -13.372 1.00 67.38 95 HIS A N 1
ATOM 713 C CA . HIS A 1 95 ? 14.157 -1.774 -14.651 1.00 67.38 95 HIS A CA 1
ATOM 714 C C . HIS A 1 95 ? 13.104 -2.845 -14.884 1.00 67.38 95 HIS A C 1
ATOM 716 O O . HIS A 1 95 ? 12.850 -3.677 -14.022 1.00 67.38 95 HIS A O 1
ATOM 722 N N . TYR A 1 96 ? 12.528 -2.874 -16.078 1.00 64.06 96 TYR A N 1
ATOM 723 C CA . TYR A 1 96 ? 11.628 -3.958 -16.461 1.00 64.06 96 TYR A CA 1
ATOM 724 C C . TYR A 1 96 ? 12.411 -5.096 -17.097 1.00 64.06 96 TYR A C 1
ATOM 726 O O . TYR A 1 96 ? 13.334 -4.856 -17.879 1.00 64.06 96 TYR A O 1
ATOM 734 N N . GLY A 1 97 ? 12.013 -6.326 -16.796 1.00 64.25 97 GLY A N 1
ATOM 735 C CA . GLY A 1 97 ? 12.660 -7.517 -17.319 1.00 64.25 97 GLY A CA 1
ATOM 736 C C . GLY A 1 97 ? 11.711 -8.687 -17.524 1.00 64.25 97 GLY A C 1
ATOM 737 O O . GLY A 1 97 ? 10.497 -8.572 -17.342 1.00 64.25 97 GLY A O 1
ATOM 738 N N . VAL A 1 98 ? 12.298 -9.815 -17.901 1.00 62.72 98 VAL A N 1
ATOM 739 C CA . VAL A 1 98 ? 11.658 -11.128 -17.940 1.00 62.72 98 VAL A CA 1
ATOM 740 C C . VAL A 1 98 ? 12.566 -12.115 -17.212 1.00 62.72 98 VAL A C 1
ATOM 742 O O . VAL A 1 98 ? 13.760 -12.151 -17.498 1.00 62.72 98 VAL A O 1
ATOM 745 N N . GLU A 1 99 ? 12.008 -12.897 -16.294 1.00 69.06 99 GLU A N 1
ATOM 746 C CA . GLU A 1 99 ? 12.658 -14.039 -15.649 1.00 69.06 99 GLU A CA 1
ATOM 747 C C . GLU A 1 99 ? 11.887 -15.310 -15.989 1.00 69.06 99 GLU A C 1
ATOM 749 O O . GLU A 1 99 ? 10.702 -15.401 -15.678 1.00 69.06 99 GLU A O 1
ATOM 754 N N . ASP A 1 100 ? 12.533 -16.274 -16.649 1.00 68.06 100 ASP A N 1
ATOM 755 C CA . ASP A 1 100 ? 11.925 -17.571 -17.000 1.00 68.06 100 ASP A CA 1
ATOM 756 C C . ASP A 1 100 ? 10.546 -17.422 -17.688 1.00 68.06 100 ASP A C 1
ATOM 758 O O . ASP A 1 100 ? 9.568 -18.105 -17.376 1.00 68.06 100 ASP A O 1
ATOM 762 N N . GLY A 1 101 ? 10.443 -16.448 -18.600 1.00 58.97 101 GLY A N 1
ATOM 763 C CA . GLY A 1 101 ? 9.209 -16.110 -19.322 1.00 58.97 101 GLY A CA 1
ATOM 764 C C . GLY A 1 101 ? 8.206 -15.240 -18.550 1.00 58.97 101 GLY A C 1
ATOM 765 O O . GLY A 1 101 ? 7.210 -14.811 -19.133 1.00 58.97 101 GLY A O 1
ATOM 766 N N . ARG A 1 102 ? 8.458 -14.923 -17.275 1.00 61.41 102 ARG A N 1
ATOM 767 C CA . ARG A 1 102 ? 7.581 -14.094 -16.433 1.00 61.41 102 ARG A CA 1
ATOM 768 C C . ARG A 1 102 ? 8.040 -12.638 -16.398 1.00 61.41 102 ARG A C 1
ATOM 770 O O . ARG A 1 102 ? 9.223 -12.385 -16.177 1.00 61.41 102 ARG A O 1
ATOM 777 N N . PRO A 1 103 ? 7.145 -11.658 -16.595 1.00 64.75 103 PRO A N 1
ATOM 778 C CA . PRO A 1 103 ? 7.504 -10.252 -16.469 1.00 64.75 103 PRO A CA 1
ATOM 779 C C . PRO A 1 103 ? 7.920 -9.895 -15.034 1.00 64.75 103 PRO A C 1
ATOM 781 O O . PRO A 1 103 ? 7.211 -10.204 -14.079 1.00 64.75 103 PRO A O 1
ATOM 784 N N . ILE A 1 104 ? 9.041 -9.189 -14.895 1.00 71.31 104 ILE A N 1
ATOM 785 C CA . ILE A 1 104 ? 9.578 -8.751 -13.601 1.00 71.31 104 ILE A CA 1
ATOM 786 C C . ILE A 1 104 ? 9.913 -7.257 -13.597 1.00 71.31 104 ILE A C 1
ATOM 788 O O . ILE A 1 104 ? 10.040 -6.608 -14.645 1.00 71.31 104 ILE A O 1
ATOM 792 N N . VAL A 1 105 ? 10.103 -6.736 -12.394 1.00 77.19 105 VAL A N 1
ATOM 793 C CA . VAL A 1 105 ? 10.664 -5.428 -12.086 1.00 77.19 105 VAL A CA 1
ATOM 794 C C . VAL A 1 105 ? 11.917 -5.639 -11.239 1.00 77.19 105 VAL A C 1
ATOM 796 O O . VAL A 1 105 ? 11.918 -6.415 -10.295 1.00 77.19 105 VAL A O 1
ATOM 799 N N . LEU A 1 106 ? 13.004 -4.962 -11.585 1.00 75.94 106 LEU A N 1
ATOM 800 C CA . LEU A 1 106 ? 14.233 -4.904 -10.805 1.00 75.94 106 LEU A CA 1
ATOM 801 C C . LEU A 1 106 ? 14.421 -3.480 -10.313 1.00 75.94 106 LEU A C 1
ATOM 803 O O . LEU A 1 106 ? 14.477 -2.570 -11.134 1.00 75.94 106 LEU A O 1
ATOM 807 N N . LYS A 1 107 ? 14.538 -3.273 -9.005 1.00 76.94 107 LYS A N 1
ATOM 808 C CA . LYS A 1 107 ? 14.735 -1.943 -8.422 1.00 76.94 107 LYS A CA 1
ATOM 809 C C . LYS A 1 107 ? 15.835 -1.936 -7.371 1.00 76.94 107 LYS A C 1
ATOM 811 O O . LYS A 1 107 ? 16.069 -2.929 -6.683 1.00 76.94 107 LYS A O 1
ATOM 816 N N . ALA A 1 108 ? 16.525 -0.808 -7.248 1.00 75.62 108 ALA A N 1
ATOM 817 C CA . ALA A 1 108 ? 17.314 -0.528 -6.056 1.00 75.62 108 ALA A CA 1
ATOM 818 C C . ALA A 1 108 ? 16.363 -0.056 -4.949 1.00 75.62 108 ALA A C 1
ATOM 820 O O . ALA A 1 108 ? 15.448 0.707 -5.231 1.00 75.62 108 ALA A O 1
ATOM 821 N N . SER A 1 109 ? 16.586 -0.488 -3.712 1.00 77.00 109 SER A N 1
ATOM 822 C CA . SER A 1 109 ? 15.796 -0.072 -2.550 1.00 77.00 109 SER A CA 1
ATOM 823 C C . SER A 1 109 ? 16.731 0.399 -1.439 1.00 77.00 109 SER A C 1
ATOM 825 O O . SER A 1 109 ? 17.821 -0.158 -1.275 1.00 77.00 109 SER A O 1
ATOM 827 N N . ARG A 1 110 ? 16.320 1.439 -0.704 1.00 72.56 110 ARG A N 1
ATOM 828 C CA . ARG A 1 110 ? 17.046 1.943 0.473 1.00 72.56 110 ARG A CA 1
ATOM 829 C C . ARG A 1 110 ? 16.775 1.092 1.712 1.00 72.56 110 ARG A C 1
ATOM 831 O O . ARG A 1 110 ? 17.685 0.908 2.510 1.00 72.56 110 ARG A O 1
ATOM 838 N N . GLU A 1 111 ? 15.575 0.528 1.806 1.00 80.50 111 GLU A N 1
ATOM 839 C CA . GLU A 1 111 ? 15.088 -0.291 2.918 1.00 80.50 111 GLU A CA 1
ATOM 840 C C . GLU A 1 111 ? 14.759 -1.708 2.431 1.00 80.50 111 GLU A C 1
ATOM 842 O O . GLU A 1 111 ? 13.680 -2.240 2.668 1.00 80.50 111 GLU A O 1
ATOM 847 N N . MET A 1 112 ? 15.691 -2.337 1.706 1.00 86.25 112 MET A N 1
ATOM 848 C CA . MET A 1 112 ? 15.426 -3.593 0.991 1.00 86.25 112 MET A CA 1
ATOM 849 C C . MET A 1 112 ? 14.902 -4.716 1.895 1.00 86.25 112 MET A C 1
ATOM 851 O O . MET A 1 112 ? 14.000 -5.446 1.495 1.00 86.25 112 MET A O 1
ATOM 855 N N . ASP A 1 113 ? 15.485 -4.884 3.086 1.00 88.38 113 ASP A N 1
ATOM 856 C CA . ASP A 1 113 ? 15.006 -5.887 4.045 1.00 88.38 113 ASP A CA 1
ATOM 857 C C . ASP A 1 113 ? 13.629 -5.503 4.601 1.00 88.38 113 ASP A C 1
ATOM 859 O O . ASP A 1 113 ? 12.756 -6.361 4.705 1.00 88.38 113 ASP A O 1
ATOM 863 N N . GLY A 1 114 ? 13.412 -4.211 4.871 1.00 90.00 114 GLY A N 1
ATOM 864 C CA . GLY A 1 114 ? 12.123 -3.670 5.296 1.00 90.00 114 GLY A CA 1
ATOM 865 C C . GLY A 1 114 ? 11.014 -3.955 4.285 1.00 90.00 114 GLY A C 1
ATOM 866 O O . GLY A 1 114 ? 9.978 -4.504 4.649 1.00 90.00 114 GLY A O 1
ATOM 867 N N . GLU A 1 115 ? 11.265 -3.675 3.004 1.00 91.12 115 GLU A N 1
ATOM 868 C CA . GLU A 1 115 ? 10.325 -3.954 1.918 1.00 91.12 115 GLU A CA 1
ATOM 869 C C . GLU A 1 115 ? 10.006 -5.445 1.786 1.00 91.12 115 GLU A C 1
ATOM 871 O O . GLU A 1 115 ? 8.834 -5.819 1.746 1.00 91.12 115 GLU A O 1
ATOM 876 N N . ILE A 1 116 ? 11.033 -6.306 1.746 1.00 92.62 116 ILE A N 1
ATOM 877 C CA . ILE A 1 116 ? 10.861 -7.762 1.599 1.00 92.62 116 ILE A CA 1
ATOM 878 C C . ILE A 1 116 ? 10.032 -8.337 2.745 1.00 92.62 116 ILE A C 1
ATOM 880 O O . ILE A 1 116 ? 9.099 -9.107 2.503 1.00 92.62 116 ILE A O 1
ATOM 884 N N . GLU A 1 117 ? 10.354 -7.970 3.982 1.00 93.81 117 GLU A N 1
ATOM 885 C CA . GLU A 1 117 ? 9.627 -8.459 5.148 1.00 93.81 117 GLU A CA 1
ATOM 886 C C . GLU A 1 117 ? 8.201 -7.900 5.215 1.00 93.81 117 GLU A C 1
ATOM 888 O O . GLU A 1 117 ? 7.270 -8.640 5.538 1.00 93.81 117 GLU A O 1
ATOM 893 N N . ALA A 1 118 ? 7.990 -6.640 4.823 1.00 93.81 118 ALA A N 1
ATOM 894 C CA . ALA A 1 118 ? 6.656 -6.055 4.758 1.00 93.81 118 ALA A CA 1
ATOM 895 C C . ALA A 1 118 ? 5.776 -6.747 3.715 1.00 93.81 118 ALA A C 1
ATOM 897 O O . ALA A 1 118 ? 4.651 -7.125 4.032 1.00 93.81 118 ALA A O 1
ATOM 898 N N . ALA A 1 119 ? 6.276 -6.994 2.501 1.00 94.62 119 ALA A N 1
ATOM 899 C CA . ALA A 1 119 ? 5.504 -7.705 1.482 1.00 94.62 119 ALA A CA 1
ATOM 900 C C . ALA A 1 119 ? 5.190 -9.151 1.903 1.00 94.62 119 ALA A C 1
ATOM 902 O O . ALA A 1 119 ? 4.077 -9.636 1.700 1.00 94.62 119 ALA A O 1
ATOM 903 N N . ARG A 1 120 ? 6.134 -9.846 2.553 1.00 94.06 120 ARG A N 1
ATOM 904 C CA . ARG A 1 120 ? 5.884 -11.190 3.105 1.00 94.06 120 ARG A CA 1
ATOM 905 C C . ARG A 1 120 ? 4.787 -11.172 4.162 1.00 94.06 120 ARG A C 1
ATOM 907 O O . ARG A 1 120 ? 3.899 -12.024 4.128 1.00 94.06 120 ARG A O 1
ATOM 914 N N . LEU A 1 121 ? 4.842 -10.216 5.087 1.00 94.75 121 LEU A N 1
ATOM 915 C CA . LEU A 1 121 ? 3.830 -10.060 6.124 1.00 94.75 121 LEU A CA 1
ATOM 916 C C . LEU A 1 121 ? 2.466 -9.692 5.520 1.00 94.75 121 LEU A C 1
ATOM 918 O O . LEU A 1 121 ? 1.470 -10.327 5.856 1.00 94.75 121 LEU A O 1
ATOM 922 N N . ALA A 1 122 ? 2.424 -8.752 4.572 1.00 95.81 122 ALA A N 1
ATOM 923 C CA . ALA A 1 122 ? 1.217 -8.366 3.844 1.00 95.81 122 ALA A CA 1
ATOM 924 C C . ALA A 1 122 ? 0.563 -9.571 3.145 1.00 95.81 122 ALA A C 1
ATOM 926 O O . ALA A 1 122 ? -0.620 -9.837 3.360 1.00 95.81 122 ALA A O 1
ATOM 927 N N . ALA A 1 123 ? 1.341 -10.355 2.389 1.00 95.00 123 ALA A N 1
ATOM 928 C CA . ALA A 1 123 ? 0.853 -11.549 1.700 1.00 95.00 123 ALA A CA 1
ATOM 929 C C . ALA A 1 123 ? 0.290 -12.598 2.674 1.00 95.00 123 ALA A C 1
ATOM 931 O O . ALA A 1 123 ? -0.768 -13.177 2.427 1.00 95.00 123 ALA A O 1
ATOM 932 N N . ARG A 1 124 ? 0.959 -12.819 3.815 1.00 93.88 124 ARG A N 1
ATOM 933 C CA . ARG A 1 124 ? 0.476 -13.724 4.874 1.00 93.88 124 ARG A CA 1
ATOM 934 C C . ARG A 1 124 ? -0.842 -13.266 5.498 1.00 93.88 124 ARG A C 1
ATOM 936 O O . ARG A 1 124 ? -1.631 -14.108 5.913 1.00 93.88 124 ARG A O 1
ATOM 943 N N . LEU A 1 125 ? -1.074 -11.957 5.557 1.00 94.94 125 LEU A N 1
ATOM 944 C CA . LEU A 1 125 ? -2.291 -11.341 6.096 1.00 94.94 125 LEU A CA 1
ATOM 945 C C . LEU A 1 125 ? -3.417 -11.212 5.057 1.00 94.94 125 LEU A C 1
ATOM 947 O O . LEU A 1 125 ? -4.480 -10.666 5.361 1.00 94.94 125 LEU A O 1
ATOM 951 N N . GLY A 1 126 ? -3.202 -11.740 3.847 1.00 94.88 126 GLY A N 1
ATOM 952 C CA . GLY A 1 126 ? -4.181 -11.747 2.762 1.00 94.88 126 GLY A CA 1
ATOM 953 C C . GLY A 1 126 ? -4.221 -10.460 1.937 1.00 94.88 126 GLY A C 1
ATOM 954 O O . GLY A 1 126 ? -5.084 -10.332 1.071 1.00 94.88 126 GLY A O 1
ATOM 955 N N . LEU A 1 127 ? -3.298 -9.521 2.164 1.00 96.62 127 LEU A N 1
ATOM 956 C CA . LEU A 1 127 ? -3.168 -8.332 1.328 1.00 96.62 127 LEU A CA 1
ATOM 957 C C . LEU A 1 127 ? -2.497 -8.697 -0.001 1.00 96.62 127 LEU A C 1
ATOM 959 O O . LEU A 1 127 ? -1.554 -9.490 -0.050 1.00 96.62 127 LEU A O 1
ATOM 963 N N . THR A 1 128 ? -2.972 -8.102 -1.096 1.00 95.62 128 THR A N 1
ATOM 964 C CA . THR A 1 128 ? -2.400 -8.372 -2.421 1.00 95.62 128 THR A CA 1
ATOM 965 C C . THR A 1 128 ? -1.130 -7.548 -2.604 1.00 95.62 128 THR A C 1
ATOM 967 O O . THR A 1 128 ? -1.165 -6.323 -2.578 1.00 95.62 128 THR A O 1
ATOM 970 N N . THR A 1 129 ? 0.000 -8.212 -2.810 1.00 95.25 129 THR A N 1
ATOM 971 C CA . THR A 1 129 ? 1.311 -7.592 -3.032 1.00 95.25 129 THR A CA 1
ATOM 972 C C . THR A 1 129 ? 2.117 -8.499 -3.965 1.00 95.25 129 THR A C 1
ATOM 974 O O . THR A 1 129 ? 1.911 -9.718 -3.930 1.00 95.25 129 THR A O 1
ATOM 977 N N . PRO A 1 130 ? 2.974 -7.962 -4.847 1.00 89.81 130 PRO A N 1
ATOM 978 C CA . PRO A 1 130 ? 3.770 -8.801 -5.726 1.00 89.81 130 PRO A CA 1
ATOM 979 C C . PRO A 1 130 ? 4.792 -9.612 -4.933 1.00 89.81 130 PRO A C 1
ATOM 981 O O . PRO A 1 130 ? 5.293 -9.192 -3.887 1.00 89.81 130 PRO A O 1
ATOM 984 N N . ALA A 1 131 ? 5.140 -10.786 -5.455 1.00 89.44 131 ALA A N 1
ATOM 985 C CA . ALA A 1 131 ? 6.238 -11.552 -4.895 1.00 89.44 131 ALA A CA 1
ATOM 986 C C . ALA A 1 131 ? 7.546 -10.774 -5.079 1.00 89.44 131 ALA A C 1
ATOM 988 O O . ALA A 1 131 ? 7.918 -10.433 -6.204 1.00 89.44 131 ALA A O 1
ATOM 989 N N . ILE A 1 132 ? 8.257 -10.527 -3.978 1.00 91.38 132 ILE A N 1
ATOM 990 C CA . ILE A 1 132 ? 9.539 -9.825 -4.000 1.00 91.38 132 ILE A CA 1
ATOM 991 C C . ILE A 1 132 ? 10.649 -10.635 -3.348 1.00 91.38 132 ILE A C 1
ATOM 993 O O . ILE A 1 132 ? 10.443 -11.379 -2.384 1.00 91.38 132 ILE A O 1
ATOM 997 N N . ARG A 1 133 ? 11.860 -10.490 -3.880 1.00 90.25 133 ARG A N 1
ATOM 998 C CA . ARG A 1 133 ? 13.059 -11.116 -3.327 1.00 90.25 133 ARG A CA 1
ATOM 999 C C . ARG A 1 133 ? 14.314 -10.327 -3.649 1.00 90.25 133 ARG A C 1
ATOM 1001 O O . ARG A 1 133 ? 14.414 -9.634 -4.657 1.00 90.25 133 ARG A O 1
ATOM 1008 N N . ARG A 1 134 ? 15.316 -10.508 -2.798 1.00 90.25 134 ARG A N 1
ATOM 1009 C CA . ARG A 1 134 ? 16.670 -10.013 -3.017 1.00 90.25 134 ARG A CA 1
ATOM 1010 C C . ARG A 1 134 ? 17.346 -10.817 -4.129 1.00 90.25 134 ARG A C 1
ATOM 1012 O O . ARG A 1 134 ? 17.267 -12.045 -4.136 1.00 90.25 134 ARG A O 1
ATOM 1019 N N . ILE A 1 135 ? 18.051 -10.129 -5.022 1.00 83.94 135 ILE A N 1
ATOM 1020 C CA . ILE A 1 135 ? 18.950 -10.740 -5.999 1.00 83.94 135 ILE A CA 1
ATOM 1021 C C . ILE A 1 135 ? 20.348 -10.107 -5.922 1.00 83.94 135 ILE A C 1
ATOM 1023 O O . ILE A 1 135 ? 20.473 -8.882 -5.993 1.00 83.94 135 ILE A O 1
ATOM 1027 N N . PRO A 1 136 ? 21.419 -10.899 -5.749 1.00 83.06 136 PRO A N 1
ATOM 1028 C CA . PRO A 1 136 ? 22.785 -10.390 -5.802 1.00 83.06 136 PRO A CA 1
ATOM 1029 C C . PRO A 1 136 ? 23.129 -9.824 -7.182 1.00 83.06 136 PRO A C 1
ATOM 1031 O O . PRO A 1 136 ? 22.867 -10.458 -8.204 1.00 83.06 136 PRO A O 1
ATOM 1034 N N . ILE A 1 137 ? 23.816 -8.678 -7.237 1.00 73.69 137 ILE A N 1
ATOM 1035 C CA . ILE A 1 137 ? 24.267 -8.115 -8.526 1.00 73.69 137 ILE A CA 1
ATOM 1036 C C . ILE A 1 137 ? 25.232 -9.061 -9.252 1.00 73.69 137 ILE A C 1
ATOM 1038 O O . ILE A 1 137 ? 25.252 -9.096 -10.480 1.00 73.69 137 ILE A O 1
ATOM 1042 N N . ALA A 1 138 ? 25.985 -9.888 -8.521 1.00 69.69 138 ALA A N 1
ATOM 1043 C CA . ALA A 1 138 ? 26.856 -10.903 -9.114 1.00 69.69 138 ALA A CA 1
ATOM 1044 C C . ALA A 1 138 ? 26.098 -11.896 -10.019 1.00 69.69 138 ALA A C 1
ATOM 1046 O O . ALA A 1 138 ? 26.651 -12.354 -11.018 1.00 69.69 138 ALA A O 1
ATOM 1047 N N . GLU A 1 139 ? 24.830 -12.189 -9.716 1.00 69.88 139 GLU A N 1
ATOM 1048 C CA . GLU A 1 139 ? 23.971 -13.036 -10.555 1.00 69.88 139 GLU A CA 1
ATOM 1049 C C . GLU A 1 139 ? 23.506 -12.301 -11.820 1.00 69.88 139 GLU A C 1
ATOM 1051 O O . GLU A 1 139 ? 23.279 -12.917 -12.860 1.00 69.88 139 GLU A O 1
ATOM 1056 N N . LEU A 1 140 ? 23.451 -10.970 -11.755 1.00 66.00 140 LEU A N 1
ATOM 1057 C CA . LEU A 1 140 ? 23.073 -10.085 -12.852 1.00 66.00 140 LEU A CA 1
ATOM 1058 C C . LEU A 1 140 ? 24.267 -9.663 -13.722 1.00 66.00 140 LEU A C 1
ATOM 1060 O O . LEU A 1 140 ? 24.064 -9.161 -14.820 1.00 66.00 140 LEU A O 1
ATOM 1064 N N . ALA A 1 141 ? 25.510 -9.908 -13.295 1.00 54.44 141 ALA A N 1
ATOM 1065 C CA . ALA A 1 141 ? 26.735 -9.500 -13.997 1.00 54.44 141 ALA A CA 1
ATOM 1066 C C . ALA A 1 141 ? 26.882 -10.079 -15.422 1.00 54.44 141 ALA A C 1
ATOM 1068 O O . ALA A 1 141 ? 27.740 -9.643 -16.187 1.00 54.44 141 ALA A O 1
ATOM 1069 N N . ARG A 1 142 ? 26.052 -11.065 -15.787 1.00 56.88 142 ARG A N 1
ATOM 1070 C CA . ARG A 1 142 ? 25.966 -11.638 -17.140 1.00 56.88 142 ARG A CA 1
ATOM 1071 C C . ARG A 1 142 ? 24.996 -10.893 -18.062 1.00 56.88 142 ARG A C 1
ATOM 1073 O O . ARG A 1 142 ? 24.946 -11.217 -19.244 1.00 56.88 142 ARG A O 1
ATOM 1080 N N . ILE A 1 143 ? 24.231 -9.933 -17.542 1.00 59.25 143 ILE A N 1
ATOM 1081 C CA . ILE A 1 143 ? 23.291 -9.120 -18.309 1.00 59.25 143 ILE A CA 1
ATOM 1082 C C . ILE A 1 143 ? 24.074 -7.951 -18.928 1.00 59.25 143 ILE A C 1
ATOM 1084 O O . ILE A 1 143 ? 24.592 -7.110 -18.187 1.00 59.25 143 ILE A O 1
ATOM 1088 N N . PRO A 1 144 ? 24.187 -7.879 -20.268 1.00 48.81 144 PRO A N 1
ATOM 1089 C CA . PRO A 1 144 ? 24.765 -6.718 -20.936 1.00 48.81 144 PRO A CA 1
ATOM 1090 C C . PRO A 1 144 ? 23.966 -5.462 -20.555 1.00 48.81 144 PRO A C 1
ATOM 1092 O O . PRO A 1 144 ? 22.740 -5.513 -20.496 1.00 48.81 144 PRO A O 1
ATOM 1095 N N . ASP A 1 145 ? 24.649 -4.345 -20.306 1.00 51.91 145 ASP A N 1
ATOM 1096 C CA . ASP A 1 145 ? 24.040 -3.026 -20.062 1.00 51.91 145 ASP A CA 1
ATOM 1097 C C . ASP A 1 145 ? 23.329 -2.807 -18.709 1.00 51.91 145 ASP A C 1
ATOM 1099 O O . ASP A 1 145 ? 22.419 -1.974 -18.622 1.00 51.91 145 ASP A O 1
ATOM 1103 N N . LEU A 1 146 ? 23.774 -3.454 -17.616 1.00 53.38 146 LEU A N 1
ATOM 1104 C CA . LEU A 1 146 ? 23.412 -2.963 -16.275 1.00 53.38 146 LEU A CA 1
ATOM 1105 C C . LEU A 1 146 ? 23.838 -1.490 -16.142 1.00 53.38 146 LEU A C 1
ATOM 1107 O O . LEU A 1 146 ? 25.018 -1.173 -16.321 1.00 53.38 146 LEU A O 1
ATOM 1111 N N . PRO A 1 147 ? 22.909 -0.564 -15.849 1.00 51.31 147 PRO A N 1
ATOM 1112 C CA . PRO A 1 147 ? 23.236 0.850 -15.807 1.00 51.31 147 PRO A CA 1
ATOM 1113 C C . PRO A 1 147 ? 24.314 1.143 -14.765 1.00 51.31 147 PRO A C 1
ATOM 1115 O O . PRO A 1 147 ? 24.299 0.625 -13.651 1.00 51.31 147 PRO A O 1
ATOM 1118 N N . SER A 1 148 ? 25.204 2.080 -15.077 1.00 46.78 148 SER A N 1
ATOM 1119 C CA . SER A 1 148 ? 26.255 2.531 -14.159 1.00 46.78 148 SER A CA 1
ATOM 1120 C C . SER A 1 148 ? 25.728 3.039 -12.804 1.00 46.78 148 SER A C 1
ATOM 1122 O O . SER A 1 148 ? 26.459 3.003 -11.822 1.00 46.78 148 SER A O 1
ATOM 1124 N N . GLY A 1 149 ? 24.455 3.449 -12.712 1.00 46.25 149 GLY A N 1
ATOM 1125 C CA . GLY A 1 149 ? 23.796 3.837 -11.455 1.00 46.25 149 GLY A CA 1
ATOM 1126 C C . GLY A 1 149 ? 23.452 2.674 -10.510 1.00 46.25 149 GLY A C 1
ATOM 1127 O O . GLY A 1 149 ? 23.327 2.893 -9.312 1.00 46.25 149 GLY A O 1
ATOM 1128 N N . THR A 1 150 ? 23.358 1.439 -11.016 1.00 51.00 150 THR A N 1
ATOM 1129 C CA . THR A 1 150 ? 23.210 0.220 -10.193 1.00 51.00 150 THR A CA 1
ATOM 1130 C C . THR A 1 150 ? 24.548 -0.321 -9.675 1.00 51.00 150 THR A C 1
ATOM 1132 O O . THR A 1 150 ? 24.563 -1.222 -8.844 1.00 51.00 150 THR A O 1
ATOM 1135 N N . ALA A 1 151 ? 25.678 0.253 -10.108 1.00 46.94 151 ALA A N 1
ATOM 1136 C CA . ALA A 1 151 ? 27.024 -0.256 -9.830 1.00 46.94 151 ALA A CA 1
ATOM 1137 C C . ALA A 1 151 ? 27.490 -0.116 -8.366 1.00 46.94 151 ALA A C 1
ATOM 1139 O O . ALA A 1 151 ? 28.553 -0.626 -8.022 1.00 46.94 151 ALA A O 1
ATOM 1140 N N . LEU A 1 152 ? 26.727 0.573 -7.509 1.00 49.22 152 LEU A N 1
ATOM 1141 C CA . LEU A 1 152 ? 27.062 0.764 -6.092 1.00 49.22 152 LEU A CA 1
ATOM 1142 C C . LEU A 1 152 ? 26.301 -0.172 -5.144 1.00 49.22 152 LEU A C 1
ATOM 1144 O O . LEU A 1 152 ? 26.669 -0.273 -3.975 1.00 49.22 152 LEU A O 1
ATOM 1148 N N . ALA A 1 153 ? 25.255 -0.854 -5.614 1.00 60.78 153 ALA A N 1
ATOM 1149 C CA . ALA A 1 153 ? 24.493 -1.772 -4.779 1.00 60.78 153 ALA A CA 1
ATOM 1150 C C . ALA A 1 153 ? 25.109 -3.181 -4.821 1.00 60.78 153 ALA A C 1
ATOM 1152 O O . ALA A 1 153 ? 25.625 -3.621 -5.842 1.00 60.78 153 ALA A O 1
ATOM 1153 N N . THR A 1 154 ? 25.071 -3.920 -3.712 1.00 65.62 154 THR A N 1
ATOM 1154 C CA . THR A 1 154 ? 25.465 -5.346 -3.702 1.00 65.62 154 THR A CA 1
ATOM 1155 C C . THR A 1 154 ? 24.314 -6.253 -4.135 1.00 65.62 154 THR A C 1
ATOM 1157 O O . THR A 1 154 ? 24.537 -7.360 -4.629 1.00 65.62 154 THR A O 1
ATOM 1160 N N . HIS A 1 155 ? 23.084 -5.757 -3.997 1.00 78.81 155 HIS A N 1
ATOM 1161 C CA . HIS A 1 155 ? 21.851 -6.457 -4.315 1.00 78.81 155 HIS A CA 1
ATOM 1162 C C . HIS A 1 155 ? 20.844 -5.518 -4.980 1.00 78.81 155 HIS A C 1
ATOM 1164 O O . HIS A 1 155 ? 20.880 -4.308 -4.760 1.00 78.81 155 HIS A O 1
ATOM 1170 N N . LEU A 1 156 ? 19.913 -6.093 -5.735 1.00 81.19 156 LEU A N 1
ATOM 1171 C CA . LEU A 1 156 ? 18.686 -5.446 -6.190 1.00 81.19 156 LEU A CA 1
ATOM 1172 C C . LEU A 1 156 ? 17.476 -6.199 -5.635 1.00 81.19 156 LEU A C 1
ATOM 1174 O O . LEU A 1 156 ? 17.586 -7.338 -5.175 1.00 81.19 156 LEU A O 1
ATOM 1178 N N . LEU A 1 157 ? 16.321 -5.553 -5.679 1.00 83.62 157 LEU A N 1
ATOM 1179 C CA . LEU A 1 157 ? 15.037 -6.154 -5.371 1.00 83.62 157 LEU A CA 1
ATOM 1180 C C . LEU A 1 157 ? 14.383 -6.559 -6.692 1.00 83.62 157 LEU A C 1
ATOM 1182 O O . LEU A 1 157 ? 14.204 -5.729 -7.582 1.00 83.62 157 LEU A O 1
ATOM 1186 N N . LEU A 1 158 ? 14.105 -7.852 -6.830 1.00 84.38 158 LEU A N 1
ATOM 1187 C CA . LEU A 1 158 ? 13.340 -8.427 -7.926 1.00 84.38 158 LEU A CA 1
ATOM 1188 C C . LEU A 1 158 ? 11.902 -8.589 -7.461 1.00 84.38 158 LEU A C 1
ATOM 1190 O O . LEU A 1 158 ? 11.649 -9.216 -6.435 1.00 84.38 158 LEU A O 1
ATOM 1194 N N . GLU A 1 159 ? 10.987 -8.029 -8.229 1.00 85.69 159 GLU A N 1
ATOM 1195 C CA . GLU A 1 159 ? 9.564 -7.948 -7.951 1.00 85.69 159 GLU A CA 1
ATOM 1196 C C . GLU A 1 159 ? 8.785 -8.510 -9.139 1.00 85.69 159 GLU A C 1
ATOM 1198 O O . GLU A 1 159 ? 9.113 -8.252 -10.301 1.00 85.69 159 GLU A O 1
ATOM 1203 N N . GLU A 1 160 ? 7.762 -9.312 -8.863 1.00 82.50 160 GLU A N 1
ATOM 1204 C CA . GLU A 1 160 ? 6.803 -9.718 -9.883 1.00 82.50 160 GLU A CA 1
ATOM 1205 C C . GLU A 1 160 ? 6.129 -8.480 -10.476 1.00 82.50 160 GLU A C 1
ATOM 1207 O O . GLU A 1 160 ? 5.659 -7.592 -9.764 1.00 82.50 160 GLU A O 1
ATOM 1212 N N . ARG A 1 161 ? 6.061 -8.404 -11.805 1.00 78.94 161 ARG A N 1
ATOM 1213 C CA . ARG A 1 161 ? 5.383 -7.280 -12.439 1.00 78.94 161 ARG A CA 1
ATOM 1214 C C . ARG A 1 161 ? 3.874 -7.400 -12.229 1.00 78.94 161 ARG A C 1
ATOM 1216 O O . ARG A 1 161 ? 3.236 -8.287 -12.786 1.00 78.94 161 ARG A O 1
ATOM 1223 N N . VAL A 1 162 ? 3.300 -6.402 -11.573 1.00 75.94 162 VAL A N 1
ATOM 1224 C CA . VAL A 1 162 ? 1.849 -6.218 -11.488 1.00 75.94 162 VAL A CA 1
ATOM 1225 C C . VAL A 1 162 ? 1.310 -5.647 -12.807 1.00 75.94 162 VAL A C 1
ATOM 1227 O O . VAL A 1 162 ? 1.762 -4.600 -13.285 1.00 75.94 162 VAL A O 1
ATOM 1230 N N . GLU A 1 163 ? 0.337 -6.325 -13.419 1.00 72.19 163 GLU A N 1
ATOM 1231 C CA . GLU A 1 163 ? -0.376 -5.823 -14.598 1.00 72.19 163 GLU A CA 1
ATOM 1232 C C . GLU A 1 163 ? -1.550 -4.932 -14.180 1.00 72.19 163 GLU A C 1
ATOM 1234 O O . GLU A 1 163 ? -2.673 -5.375 -13.966 1.00 72.19 163 GLU A O 1
ATOM 1239 N N . GLY A 1 164 ? -1.268 -3.639 -14.056 1.00 75.81 164 GLY A N 1
ATOM 1240 C CA . GLY A 1 164 ? -2.239 -2.638 -13.637 1.00 75.81 164 GLY A CA 1
ATOM 1241 C C . GLY A 1 164 ? -1.706 -1.225 -13.834 1.00 75.81 164 GLY A C 1
ATOM 1242 O O . GLY A 1 164 ? -0.845 -0.985 -14.685 1.00 75.81 164 GLY A O 1
ATOM 1243 N N . PHE A 1 165 ? -2.203 -0.294 -13.029 1.00 70.06 165 PHE A N 1
ATOM 1244 C CA . PHE A 1 165 ? -1.693 1.075 -12.956 1.00 70.06 165 PHE A CA 1
ATOM 1245 C C . PHE A 1 165 ? -1.568 1.501 -11.493 1.00 70.06 165 PHE A C 1
ATOM 1247 O O . PHE A 1 165 ? -2.382 1.114 -10.658 1.00 70.06 165 PHE A O 1
ATOM 1254 N N . ASP A 1 166 ? -0.544 2.287 -11.174 1.00 82.75 166 ASP A N 1
ATOM 1255 C CA . ASP A 1 166 ? -0.459 2.986 -9.893 1.00 82.75 166 ASP A CA 1
ATOM 1256 C C . ASP A 1 166 ? -1.505 4.104 -9.815 1.00 82.75 166 ASP A C 1
ATOM 1258 O O . ASP A 1 166 ? -1.905 4.682 -10.830 1.00 82.75 166 ASP A O 1
ATOM 1262 N N . LEU A 1 167 ? -1.965 4.419 -8.607 1.00 82.19 167 LEU A N 1
ATOM 1263 C CA . LEU A 1 167 ? -3.049 5.377 -8.404 1.00 82.19 167 LEU A CA 1
ATOM 1264 C C . LEU A 1 167 ? -2.687 6.813 -8.785 1.00 82.19 167 LEU A C 1
ATOM 1266 O O . LEU A 1 167 ? -3.588 7.616 -9.021 1.00 82.19 167 LEU A O 1
ATOM 1270 N N . ARG A 1 168 ? -1.403 7.138 -8.951 1.00 79.94 168 ARG A N 1
ATOM 1271 C CA . ARG A 1 168 ? -0.977 8.410 -9.552 1.00 79.94 168 ARG A CA 1
ATOM 1272 C C . ARG A 1 168 ? -1.468 8.554 -10.993 1.00 79.94 168 ARG A C 1
ATOM 1274 O O . ARG A 1 168 ? -1.748 9.660 -11.447 1.00 79.94 168 ARG A O 1
ATOM 1281 N N . ASN A 1 169 ? -1.624 7.434 -11.696 1.00 72.88 169 ASN A N 1
ATOM 1282 C CA . ASN A 1 169 ? -2.109 7.373 -13.069 1.00 72.88 169 ASN A CA 1
ATOM 1283 C C . ASN A 1 169 ? -3.635 7.186 -13.185 1.00 72.88 169 ASN A C 1
ATOM 1285 O O . ASN A 1 169 ? -4.152 7.166 -14.306 1.00 72.88 169 ASN A O 1
ATOM 1289 N N . ALA A 1 170 ? -4.378 7.102 -12.073 1.00 74.62 170 ALA A N 1
ATOM 1290 C CA . ALA A 1 170 ? -5.833 6.919 -12.077 1.00 74.62 170 ALA A CA 1
ATOM 1291 C C . ALA A 1 170 ? -6.607 7.931 -12.958 1.00 74.62 170 ALA A C 1
ATOM 1293 O O . ALA A 1 170 ? -7.454 7.491 -13.743 1.00 74.62 170 ALA A O 1
ATOM 1294 N N . PRO A 1 171 ? -6.302 9.251 -12.955 1.00 72.62 171 PRO A N 1
ATOM 1295 C CA . PRO A 1 171 ? -7.026 10.220 -13.782 1.00 72.62 171 PRO A CA 1
ATOM 1296 C C . PRO A 1 171 ? -6.843 9.981 -15.285 1.00 72.62 171 PRO A C 1
ATOM 1298 O O . PRO A 1 171 ? -7.738 10.259 -16.079 1.00 72.62 171 PRO A O 1
ATOM 1301 N N . LEU A 1 172 ? -5.690 9.441 -15.689 1.00 58.84 172 LEU A N 1
ATOM 1302 C CA . LEU A 1 172 ? -5.341 9.219 -17.096 1.00 58.84 172 LEU A CA 1
ATOM 1303 C C . LEU A 1 172 ? -6.101 8.050 -17.704 1.00 58.84 172 LEU A C 1
ATOM 1305 O O . LEU A 1 172 ? -6.403 8.058 -18.898 1.00 58.84 172 LEU A O 1
ATOM 1309 N N . VAL A 1 173 ? -6.361 7.034 -16.884 1.00 61.59 173 VAL A N 1
ATOM 1310 C CA . VAL A 1 173 ? -7.126 5.847 -17.272 1.00 61.59 173 VAL A CA 1
ATOM 1311 C C . VAL A 1 173 ? -8.614 5.999 -16.953 1.00 61.59 173 VAL A C 1
ATOM 1313 O O . VAL A 1 173 ? -9.391 5.094 -17.239 1.00 61.59 173 VAL A O 1
ATOM 1316 N N . GLY A 1 174 ? -9.017 7.146 -16.393 1.00 72.81 174 GLY A N 1
ATOM 1317 C CA . GLY A 1 174 ? -10.394 7.416 -15.990 1.00 72.81 174 GLY A CA 1
ATOM 1318 C C . GLY A 1 174 ? -10.877 6.508 -14.862 1.00 72.81 174 GLY A C 1
ATOM 1319 O O . GLY A 1 174 ? -12.080 6.291 -14.740 1.00 72.81 174 GLY A O 1
ATOM 1320 N N . TRP A 1 175 ? -9.960 5.952 -14.064 1.00 83.88 175 TRP A N 1
ATOM 1321 C CA . TRP A 1 175 ? -10.332 5.093 -12.950 1.00 83.88 175 TRP A CA 1
ATOM 1322 C C . TRP A 1 175 ? -10.748 5.925 -11.748 1.00 83.88 175 TRP A C 1
ATOM 1324 O O . TRP A 1 175 ? -10.091 6.900 -11.373 1.00 83.88 175 TRP A O 1
ATOM 1334 N N . ARG A 1 176 ? -11.839 5.487 -11.131 1.00 89.50 176 ARG A N 1
ATOM 1335 C CA . ARG A 1 176 ? -12.326 5.928 -9.830 1.00 89.50 176 ARG A CA 1
ATOM 1336 C C . ARG A 1 176 ? -12.906 4.708 -9.119 1.00 89.50 176 ARG A C 1
ATOM 1338 O O . ARG A 1 176 ? -13.439 3.838 -9.813 1.00 89.50 176 ARG A O 1
ATOM 1345 N N . PRO A 1 177 ? -12.826 4.637 -7.783 1.00 93.44 177 PRO A N 1
ATOM 1346 C CA . PRO A 1 177 ? -13.558 3.615 -7.056 1.00 93.44 177 PRO A CA 1
ATOM 1347 C C . PRO A 1 177 ? -15.062 3.829 -7.266 1.00 93.44 177 PRO A C 1
ATOM 1349 O O . PRO A 1 177 ? -15.533 4.970 -7.327 1.00 93.44 177 PRO A O 1
ATOM 1352 N N . ASP A 1 178 ? -15.805 2.734 -7.410 1.00 94.50 178 ASP A N 1
ATOM 1353 C CA . ASP A 1 178 ? -17.265 2.782 -7.381 1.00 94.50 178 ASP A CA 1
ATOM 1354 C C . ASP A 1 178 ? -17.693 3.213 -5.964 1.00 94.50 178 ASP A C 1
ATOM 1356 O O . ASP A 1 178 ? -17.258 2.587 -4.994 1.00 94.50 178 ASP A O 1
ATOM 1360 N N . PRO A 1 179 ? -18.497 4.283 -5.805 1.00 95.88 179 PRO A N 1
ATOM 1361 C CA . PRO A 1 179 ? -18.931 4.764 -4.492 1.00 95.88 179 PRO A CA 1
ATOM 1362 C C . PRO A 1 179 ? -19.772 3.748 -3.700 1.00 95.88 179 PRO A C 1
ATOM 1364 O O . PRO A 1 179 ? -19.994 3.947 -2.508 1.00 95.88 179 PRO A O 1
ATOM 1367 N N . GLU A 1 180 ? -20.247 2.674 -4.330 1.00 96.62 180 GLU A N 1
ATOM 1368 C CA . GLU A 1 180 ? -20.979 1.594 -3.663 1.00 96.62 180 GLU A CA 1
ATOM 1369 C C . GLU A 1 180 ? -20.119 0.337 -3.434 1.00 96.62 180 GLU A C 1
ATOM 1371 O O . GLU A 1 180 ? -20.568 -0.616 -2.790 1.00 96.62 180 GLU A O 1
ATOM 1376 N N . ASP A 1 181 ? -18.868 0.315 -3.911 1.00 95.56 181 ASP A N 1
ATOM 1377 C CA . ASP A 1 181 ? -17.954 -0.814 -3.721 1.00 95.56 181 ASP A CA 1
ATOM 1378 C C . ASP A 1 181 ? -17.303 -0.776 -2.337 1.00 95.56 181 ASP A C 1
ATOM 1380 O O . ASP A 1 181 ? -16.164 -0.345 -2.135 1.00 95.56 181 ASP A O 1
ATOM 1384 N N . ARG A 1 182 ? -18.055 -1.289 -1.365 1.00 96.81 182 ARG A N 1
ATOM 1385 C CA . ARG A 1 182 ? -17.608 -1.475 0.016 1.00 96.81 182 ARG A CA 1
ATOM 1386 C C . ARG A 1 182 ? -16.270 -2.218 0.121 1.00 96.81 182 ARG A C 1
ATOM 1388 O O . ARG A 1 182 ? -15.476 -1.875 0.992 1.00 96.81 182 ARG A O 1
ATOM 1395 N N . THR A 1 183 ? -16.001 -3.196 -0.747 1.00 96.50 183 THR A N 1
ATOM 1396 C CA . THR A 1 183 ? -14.785 -4.021 -0.676 1.00 96.50 183 THR A CA 1
ATOM 1397 C C . THR A 1 183 ? -13.527 -3.201 -0.944 1.00 96.50 183 THR A C 1
ATOM 1399 O O . THR A 1 183 ? -12.516 -3.410 -0.275 1.00 96.50 183 THR A O 1
ATOM 1402 N N . ILE A 1 184 ? -13.578 -2.228 -1.858 1.00 96.00 184 ILE A N 1
ATOM 1403 C CA . ILE A 1 184 ? -12.451 -1.314 -2.086 1.00 96.00 184 ILE A CA 1
ATOM 1404 C C . ILE A 1 184 ? -12.183 -0.440 -0.857 1.00 96.00 184 ILE A C 1
ATOM 1406 O O . ILE A 1 184 ? -11.027 -0.294 -0.462 1.00 96.00 184 ILE A O 1
ATOM 1410 N N . PHE A 1 185 ? -13.218 0.122 -0.228 1.00 97.75 185 PHE A N 1
ATOM 1411 C CA . PHE A 1 185 ? -13.036 0.993 0.941 1.00 97.75 185 PHE A CA 1
ATOM 1412 C C . PHE A 1 185 ? -12.572 0.228 2.179 1.00 97.75 185 PHE A C 1
ATOM 1414 O O . PHE A 1 185 ? -11.666 0.694 2.868 1.00 97.75 185 PHE A O 1
ATOM 1421 N N . GLU A 1 186 ? -13.126 -0.959 2.430 1.00 97.56 186 GLU A N 1
ATOM 1422 C CA . GLU A 1 186 ? -12.615 -1.851 3.473 1.00 97.56 186 GLU A CA 1
ATOM 1423 C C . GLU A 1 186 ? -11.156 -2.212 3.188 1.00 97.56 186 GLU A C 1
ATOM 1425 O O . GLU A 1 186 ? -10.309 -2.020 4.056 1.00 97.56 186 GLU A O 1
ATOM 1430 N N . GLY A 1 187 ? -10.823 -2.598 1.952 1.00 97.69 187 GLY A N 1
ATOM 1431 C CA . GLY A 1 187 ? -9.447 -2.883 1.544 1.00 97.69 187 GLY A CA 1
ATOM 1432 C C . GLY A 1 187 ? -8.487 -1.711 1.769 1.00 97.69 187 GLY A C 1
ATOM 1433 O O . GLY A 1 187 ? -7.381 -1.915 2.260 1.00 97.69 187 GLY A O 1
ATOM 1434 N N . LEU A 1 188 ? -8.895 -0.469 1.487 1.00 98.00 188 LEU A N 1
ATOM 1435 C CA . LEU A 1 188 ? -8.085 0.718 1.801 1.00 98.00 188 LEU A CA 1
ATOM 1436 C C . LEU A 1 188 ? -7.849 0.870 3.310 1.00 98.00 188 LEU A C 1
ATOM 1438 O O . LEU A 1 188 ? -6.746 1.232 3.714 1.00 98.00 188 LEU A O 1
ATOM 1442 N N . GLY A 1 189 ? -8.855 0.564 4.131 1.00 97.62 189 GLY A N 1
ATOM 1443 C CA . GLY A 1 189 ? -8.731 0.525 5.587 1.00 97.62 189 GLY A CA 1
ATOM 1444 C C . GLY A 1 189 ? -7.756 -0.532 6.085 1.00 97.62 189 GLY A C 1
ATOM 1445 O O . GLY A 1 189 ? -6.918 -0.235 6.937 1.00 97.62 189 GLY A O 1
ATOM 1446 N N . GLU A 1 190 ? -7.806 -1.735 5.512 1.00 97.94 190 GLU A N 1
ATOM 1447 C CA . GLU A 1 190 ? -6.861 -2.806 5.837 1.00 97.94 190 GLU A CA 1
ATOM 1448 C C . GLU A 1 190 ? -5.418 -2.394 5.524 1.00 97.94 190 GLU A C 1
ATOM 1450 O O . GLU A 1 190 ? -4.519 -2.555 6.349 1.00 97.94 190 GLU A O 1
ATOM 1455 N N . ILE A 1 191 ? -5.201 -1.803 4.347 1.00 98.00 191 ILE A N 1
ATOM 1456 C CA . ILE A 1 191 ? -3.884 -1.340 3.904 1.00 98.00 191 ILE A CA 1
ATOM 1457 C C . ILE A 1 191 ? -3.386 -0.186 4.784 1.00 98.00 191 ILE A C 1
ATOM 1459 O O . ILE A 1 191 ? -2.212 -0.165 5.150 1.00 98.00 191 ILE A O 1
ATOM 1463 N N . ALA A 1 192 ? -4.254 0.759 5.157 1.00 97.00 192 ALA A N 1
ATOM 1464 C CA . ALA A 1 192 ? -3.882 1.882 6.015 1.00 97.00 192 ALA A CA 1
ATOM 1465 C C . ALA A 1 192 ? -3.505 1.429 7.433 1.00 97.00 192 ALA A C 1
ATOM 1467 O O . ALA A 1 192 ? -2.510 1.897 7.987 1.00 97.00 192 ALA A O 1
ATOM 1468 N N . ALA A 1 193 ? -4.257 0.486 8.009 1.00 96.12 193 ALA A N 1
ATOM 1469 C CA . ALA A 1 193 ? -3.916 -0.112 9.297 1.00 96.12 193 ALA A CA 1
ATOM 1470 C C . ALA A 1 193 ? -2.584 -0.870 9.228 1.00 96.12 193 ALA A C 1
ATOM 1472 O O . ALA A 1 193 ? -1.733 -0.700 10.103 1.00 96.12 193 ALA A O 1
ATOM 1473 N N . PHE A 1 194 ? -2.378 -1.655 8.167 1.00 97.25 194 PHE A N 1
ATOM 1474 C CA . PHE A 1 194 ? -1.120 -2.351 7.925 1.00 97.25 194 PHE A CA 1
ATOM 1475 C C . PHE A 1 194 ? 0.067 -1.387 7.856 1.00 97.25 194 PHE A C 1
ATOM 1477 O O . PHE A 1 194 ? 1.040 -1.587 8.581 1.00 97.25 194 PHE A O 1
ATOM 1484 N N . ASP A 1 195 ? -0.030 -0.326 7.048 1.00 96.00 195 ASP A N 1
ATOM 1485 C CA . ASP A 1 195 ? 1.032 0.670 6.892 1.00 96.00 195 ASP A CA 1
ATOM 1486 C C . ASP A 1 195 ? 1.431 1.286 8.236 1.00 96.00 195 ASP A C 1
ATOM 1488 O O . ASP A 1 195 ? 2.613 1.340 8.569 1.00 96.00 195 ASP A O 1
ATOM 1492 N N . LEU A 1 196 ? 0.455 1.671 9.058 1.00 94.19 196 LEU A N 1
ATOM 1493 C CA . LEU A 1 196 ? 0.724 2.247 10.375 1.00 94.19 196 LEU A CA 1
ATOM 1494 C C . LEU A 1 196 ? 1.406 1.251 11.318 1.00 94.19 196 LEU A C 1
ATOM 1496 O O . LEU A 1 196 ? 2.350 1.626 12.012 1.00 94.19 196 LEU A O 1
ATOM 1500 N N . LEU A 1 197 ? 0.971 -0.011 11.323 1.00 93.62 197 LEU A N 1
ATOM 1501 C CA . LEU A 1 197 ? 1.529 -1.056 12.187 1.00 93.62 197 LEU A CA 1
ATOM 1502 C C . LEU A 1 197 ? 2.969 -1.424 11.815 1.00 93.62 197 LEU A C 1
ATOM 1504 O O . LEU A 1 197 ? 3.793 -1.654 12.699 1.00 93.62 197 LEU A O 1
ATOM 1508 N N . VAL A 1 198 ? 3.305 -1.432 10.523 1.00 93.62 198 VAL A N 1
ATOM 1509 C CA . VAL A 1 198 ? 4.682 -1.687 10.060 1.00 93.62 198 VAL A CA 1
ATOM 1510 C C . VAL A 1 198 ? 5.545 -0.420 10.008 1.00 93.62 198 VAL A C 1
ATOM 1512 O O . VAL A 1 198 ? 6.740 -0.485 9.709 1.00 93.62 198 VAL A O 1
ATOM 1515 N N . GLY A 1 199 ? 4.970 0.740 10.335 1.00 92.12 199 GLY A N 1
ATOM 1516 C CA . GLY A 1 199 ? 5.660 2.027 10.337 1.00 92.12 199 GLY A CA 1
ATOM 1517 C C . GLY A 1 199 ? 6.014 2.531 8.935 1.00 92.12 199 GLY A C 1
ATOM 1518 O O . GLY A 1 199 ? 7.102 3.085 8.757 1.00 92.12 199 GLY A O 1
ATOM 1519 N N . ASN A 1 200 ? 5.125 2.310 7.964 1.00 92.75 200 ASN A N 1
ATOM 1520 C CA . ASN A 1 200 ? 5.127 2.903 6.631 1.00 92.75 200 ASN A CA 1
ATOM 1521 C C . ASN A 1 200 ? 4.309 4.207 6.639 1.00 92.75 200 ASN A C 1
ATOM 1523 O O . ASN A 1 200 ? 3.083 4.196 6.740 1.00 92.75 200 ASN A O 1
ATOM 1527 N N . TRP A 1 201 ? 4.989 5.343 6.502 1.00 90.00 201 TRP A N 1
ATOM 1528 C CA . TRP A 1 201 ? 4.368 6.676 6.508 1.00 90.00 201 TRP A CA 1
ATOM 1529 C C . TRP A 1 201 ? 4.218 7.273 5.101 1.00 90.00 201 TRP A C 1
ATOM 1531 O O . TRP A 1 201 ? 3.679 8.371 4.937 1.00 90.00 201 TRP A O 1
ATOM 1541 N N . ASP A 1 202 ? 4.709 6.583 4.072 1.00 88.75 202 ASP A N 1
ATOM 1542 C CA . ASP A 1 202 ? 4.814 7.159 2.733 1.00 88.75 202 ASP A CA 1
ATOM 1543 C C . ASP A 1 202 ? 3.470 7.120 1.983 1.00 88.75 202 ASP A C 1
ATOM 1545 O O . ASP A 1 202 ? 3.064 8.103 1.365 1.00 88.75 202 ASP A O 1
ATOM 1549 N N . ARG A 1 203 ? 2.704 6.027 2.096 1.00 92.75 203 ARG A N 1
ATOM 1550 C CA . ARG A 1 203 ? 1.481 5.832 1.294 1.00 92.75 203 ARG A CA 1
ATOM 1551 C C . ARG A 1 203 ? 0.348 6.798 1.664 1.00 92.75 203 ARG A C 1
ATOM 1553 O O . ARG A 1 203 ? 0.032 7.687 0.877 1.00 92.75 203 ARG A O 1
ATOM 1560 N N . PHE A 1 204 ? -0.285 6.630 2.828 1.00 94.06 204 PHE A N 1
ATOM 1561 C CA . PHE A 1 204 ? -1.467 7.426 3.204 1.00 94.06 204 PHE A CA 1
ATOM 1562 C C . PHE A 1 204 ? -1.109 8.740 3.895 1.00 94.06 204 PHE A C 1
ATOM 1564 O O . PHE A 1 204 ? -1.603 9.789 3.494 1.00 94.06 204 PHE A O 1
ATOM 1571 N N . VAL A 1 205 ? -0.203 8.703 4.875 1.00 88.56 205 VAL A N 1
ATOM 1572 C CA . VAL A 1 205 ? 0.164 9.883 5.676 1.00 88.56 205 VAL A CA 1
ATOM 1573 C C . VAL A 1 205 ? 0.847 10.953 4.817 1.00 88.56 205 VAL A C 1
ATOM 1575 O O . VAL A 1 205 ? 0.503 12.128 4.916 1.00 88.56 205 VAL A O 1
ATOM 1578 N N . SER A 1 206 ? 1.747 10.557 3.910 1.00 86.56 206 SER A N 1
ATOM 1579 C CA . SER A 1 206 ? 2.370 11.481 2.941 1.00 86.56 206 SER A CA 1
ATOM 1580 C C . SER A 1 206 ? 1.579 11.622 1.632 1.00 86.56 206 SER A C 1
ATOM 1582 O O . SER A 1 206 ? 1.958 12.379 0.731 1.00 86.56 206 SER A O 1
ATOM 1584 N N . ALA A 1 207 ? 0.460 10.905 1.514 1.00 87.38 207 ALA A N 1
ATOM 1585 C CA . ALA A 1 207 ? -0.366 10.818 0.320 1.00 87.38 207 ALA A CA 1
ATOM 1586 C C . ALA A 1 207 ? 0.438 10.484 -0.964 1.00 87.38 207 ALA A C 1
ATOM 1588 O O . ALA A 1 207 ? 0.240 11.120 -2.010 1.00 87.38 207 ALA A O 1
ATOM 1589 N N . ASN A 1 208 ? 1.380 9.532 -0.910 1.00 86.31 208 ASN A N 1
ATOM 1590 C CA . ASN A 1 208 ? 2.112 9.055 -2.087 1.00 86.31 208 ASN A CA 1
ATOM 1591 C C . ASN A 1 208 ? 1.294 8.007 -2.859 1.00 86.31 208 ASN A C 1
ATOM 1593 O O . ASN A 1 208 ? 1.333 6.805 -2.594 1.00 86.31 208 ASN A O 1
ATOM 1597 N N . THR A 1 209 ? 0.587 8.467 -3.889 1.00 85.75 209 THR A N 1
ATOM 1598 C CA . THR A 1 209 ? -0.289 7.644 -4.739 1.00 85.75 209 THR A CA 1
ATOM 1599 C C . THR A 1 209 ? 0.456 6.690 -5.680 1.00 85.75 209 THR A C 1
ATOM 1601 O O . THR A 1 209 ? -0.182 5.910 -6.380 1.00 85.75 209 THR A O 1
ATOM 1604 N N . GLY A 1 210 ? 1.795 6.721 -5.708 1.00 82.50 210 GLY A N 1
ATOM 1605 C CA . GLY A 1 210 ? 2.598 5.770 -6.488 1.00 82.50 210 GLY A CA 1
ATOM 1606 C C . GLY A 1 210 ? 2.774 4.401 -5.831 1.00 82.50 210 GLY A C 1
ATOM 1607 O O . GLY A 1 210 ? 3.072 3.441 -6.535 1.00 82.50 210 GLY A O 1
ATOM 1608 N N . ASN A 1 211 ? 2.556 4.294 -4.516 1.00 89.50 211 ASN A N 1
ATOM 1609 C CA . ASN A 1 211 ? 2.852 3.076 -3.748 1.00 89.50 211 ASN A CA 1
ATOM 1610 C C . ASN A 1 211 ? 1.606 2.190 -3.560 1.00 89.50 211 ASN A C 1
ATOM 1612 O O . ASN A 1 211 ? 1.532 1.362 -2.648 1.00 89.50 211 ASN A O 1
ATOM 1616 N N . LEU A 1 212 ? 0.582 2.400 -4.390 1.00 93.50 212 LEU A N 1
ATOM 1617 C CA . LEU A 1 212 ? -0.625 1.587 -4.436 1.00 93.50 212 LEU A CA 1
ATOM 1618 C C . LEU A 1 212 ? -1.077 1.465 -5.889 1.00 93.50 212 LEU A C 1
ATOM 1620 O O . LEU A 1 212 ? -1.233 2.470 -6.584 1.00 93.50 212 LEU A O 1
ATOM 1624 N N . MET A 1 213 ? -1.276 0.233 -6.342 1.00 89.62 213 MET A N 1
ATOM 1625 C CA . MET A 1 213 ? -1.741 -0.071 -7.689 1.00 89.62 213 MET A CA 1
ATOM 1626 C C . MET A 1 213 ? -3.157 -0.630 -7.679 1.00 89.62 213 MET A C 1
ATOM 1628 O O . MET A 1 213 ? -3.616 -1.189 -6.686 1.00 89.62 213 MET A O 1
ATOM 1632 N N . VAL A 1 214 ? -3.827 -0.509 -8.822 1.00 85.25 214 VAL A N 1
ATOM 1633 C CA . VAL A 1 214 ? -5.059 -1.230 -9.130 1.00 85.25 214 VAL A CA 1
ATOM 1634 C C . VAL A 1 214 ? -4.775 -2.205 -10.263 1.00 85.25 214 VAL A C 1
ATOM 1636 O O . VAL A 1 214 ? -4.335 -1.803 -11.345 1.00 85.25 214 VAL A O 1
ATOM 1639 N N . ALA A 1 215 ? -5.042 -3.483 -10.020 1.00 82.69 215 ALA A N 1
ATOM 1640 C CA . ALA A 1 215 ? -4.915 -4.557 -10.999 1.00 82.69 215 ALA A CA 1
ATOM 1641 C C . ALA A 1 215 ? -6.130 -5.478 -10.888 1.00 82.69 215 ALA A C 1
ATOM 1643 O O . ALA A 1 215 ? -6.492 -5.891 -9.791 1.00 82.69 215 ALA A O 1
ATOM 1644 N N . GLU A 1 216 ? -6.793 -5.755 -12.014 1.00 82.12 216 GLU A N 1
ATOM 1645 C CA . GLU A 1 216 ? -7.981 -6.628 -12.065 1.00 82.12 216 GLU A CA 1
ATOM 1646 C C . GLU A 1 216 ? -9.084 -6.253 -11.048 1.00 82.12 216 GLU A C 1
ATOM 1648 O O . GLU A 1 216 ? -9.763 -7.111 -10.489 1.00 82.12 216 GLU A O 1
ATOM 1653 N N . GLY A 1 217 ? -9.252 -4.952 -10.781 1.00 81.81 217 GLY A N 1
ATOM 1654 C CA . GLY A 1 217 ? -10.227 -4.446 -9.806 1.00 81.81 217 GLY A CA 1
ATOM 1655 C C . GLY A 1 217 ? -9.819 -4.621 -8.339 1.00 81.81 217 GLY A C 1
ATOM 1656 O O . GLY A 1 217 ? -10.644 -4.415 -7.459 1.00 81.81 217 GLY A O 1
ATOM 1657 N N . ARG A 1 218 ? -8.566 -4.988 -8.057 1.00 89.88 218 ARG A N 1
ATOM 1658 C CA . ARG A 1 218 ? -8.027 -5.158 -6.701 1.00 89.88 218 ARG A CA 1
ATOM 1659 C C . ARG A 1 218 ? -6.944 -4.136 -6.400 1.00 89.88 218 ARG A C 1
ATOM 1661 O O . ARG A 1 218 ? -6.205 -3.725 -7.294 1.00 89.88 218 ARG A O 1
ATOM 1668 N N . LEU A 1 219 ? -6.835 -3.774 -5.126 1.00 96.06 219 LEU A N 1
ATOM 1669 C CA . LEU A 1 219 ? -5.752 -2.952 -4.596 1.00 96.06 219 LEU A CA 1
ATOM 1670 C C . LEU A 1 219 ? -4.505 -3.818 -4.413 1.00 96.06 219 LEU A C 1
ATOM 1672 O O . LEU A 1 219 ? -4.581 -4.878 -3.796 1.00 96.06 219 LEU A O 1
ATOM 1676 N N . VAL A 1 220 ? -3.370 -3.364 -4.937 1.00 95.06 220 VAL A N 1
ATOM 1677 C CA . VAL A 1 220 ? -2.091 -4.074 -4.866 1.00 95.06 220 VAL A CA 1
ATOM 1678 C C . VAL A 1 220 ? -1.041 -3.174 -4.228 1.00 95.06 220 VAL A C 1
ATOM 1680 O O . VAL A 1 220 ? -0.716 -2.112 -4.764 1.00 95.06 220 VAL A O 1
ATOM 1683 N N . LEU A 1 221 ? -0.507 -3.599 -3.084 1.00 94.94 221 LEU A N 1
ATOM 1684 C CA . LEU A 1 221 ? 0.556 -2.897 -2.377 1.00 94.94 221 LEU A CA 1
ATOM 1685 C C . LEU A 1 221 ? 1.861 -3.069 -3.145 1.00 94.94 221 LEU A C 1
ATOM 1687 O O . LEU A 1 221 ? 2.336 -4.192 -3.312 1.00 94.94 221 LEU A O 1
ATOM 1691 N N . VAL A 1 222 ? 2.459 -1.955 -3.549 1.00 89.62 222 VAL A N 1
ATOM 1692 C CA . VAL A 1 222 ? 3.808 -1.899 -4.119 1.00 89.62 222 VAL A CA 1
ATOM 1693 C C . VAL A 1 222 ? 4.644 -0.923 -3.307 1.00 89.62 222 VAL A C 1
ATOM 1695 O O . VAL A 1 222 ? 4.088 -0.096 -2.584 1.00 89.62 222 VAL A O 1
ATOM 1698 N N . ASP A 1 223 ? 5.967 -1.046 -3.394 1.00 86.00 223 ASP A N 1
ATOM 1699 C CA . ASP A 1 223 ? 6.908 -0.127 -2.728 1.00 86.00 223 ASP A CA 1
ATOM 1700 C C . ASP A 1 223 ? 6.585 0.075 -1.233 1.00 86.00 223 ASP A C 1
ATOM 1702 O O . ASP A 1 223 ? 6.377 1.179 -0.732 1.00 86.00 223 ASP A O 1
ATOM 1706 N N . THR A 1 224 ? 6.419 -1.048 -0.530 1.00 89.50 224 THR A N 1
ATOM 1707 C CA . THR A 1 224 ? 5.996 -1.059 0.876 1.00 89.50 224 THR A CA 1
ATOM 1708 C C . THR A 1 224 ? 7.215 -0.926 1.779 1.00 89.50 224 THR A C 1
ATOM 1710 O O . THR A 1 224 ? 7.687 -1.907 2.343 1.00 89.50 224 THR A O 1
ATOM 1713 N N . GLU A 1 225 ? 7.745 0.288 1.894 1.00 86.00 225 GLU A N 1
ATOM 1714 C CA . GLU A 1 225 ? 8.841 0.581 2.817 1.00 86.00 225 GLU A CA 1
ATOM 1715 C C . GLU A 1 225 ? 8.344 0.514 4.268 1.00 86.00 225 GLU A C 1
ATOM 1717 O O . GLU A 1 225 ? 7.449 1.255 4.672 1.00 86.00 225 GLU A O 1
ATOM 1722 N N . ALA A 1 226 ? 8.931 -0.376 5.067 1.00 88.50 226 ALA A N 1
ATOM 1723 C CA . ALA A 1 226 ? 8.579 -0.549 6.470 1.00 88.50 226 ALA A CA 1
ATOM 1724 C C . ALA A 1 226 ? 9.804 -0.384 7.363 1.00 88.50 226 ALA A C 1
ATOM 1726 O O . ALA A 1 226 ? 10.832 -1.032 7.169 1.00 88.50 226 ALA A O 1
ATOM 1727 N N . SER A 1 227 ? 9.658 0.456 8.385 1.00 88.19 227 SER A N 1
ATOM 1728 C CA . SER A 1 227 ? 10.697 0.676 9.392 1.00 88.19 227 SER A CA 1
ATOM 1729 C C . SER A 1 227 ? 10.596 -0.293 10.572 1.00 88.19 227 SER A C 1
ATOM 1731 O O . SER A 1 227 ? 11.555 -0.436 11.326 1.00 88.19 227 SER A O 1
ATOM 1733 N N . PHE A 1 228 ? 9.425 -0.913 10.780 1.00 87.06 228 PHE A N 1
ATOM 1734 C CA . PHE A 1 228 ? 9.091 -1.714 11.966 1.00 87.06 228 PHE A CA 1
ATOM 1735 C C . PHE A 1 228 ? 9.397 -0.993 13.289 1.00 87.06 228 PHE A C 1
ATOM 1737 O O . PHE A 1 228 ? 9.745 -1.608 14.297 1.00 87.06 228 PHE A O 1
ATOM 1744 N N . THR A 1 229 ? 9.261 0.336 13.266 1.00 84.50 229 THR A N 1
ATOM 1745 C CA . THR A 1 229 ? 9.415 1.244 14.413 1.00 84.50 229 THR A CA 1
ATOM 1746 C C . THR A 1 229 ? 8.210 2.179 14.507 1.00 84.50 229 THR A C 1
ATOM 1748 O O . THR A 1 229 ? 8.335 3.390 14.699 1.00 84.50 229 THR A O 1
ATOM 1751 N N . ALA A 1 230 ? 7.013 1.613 14.320 1.00 82.06 230 ALA A N 1
ATOM 1752 C CA . ALA A 1 230 ? 5.763 2.345 14.454 1.00 82.06 230 ALA A CA 1
ATOM 1753 C C . ALA A 1 230 ? 5.695 3.033 15.824 1.00 82.06 230 ALA A C 1
ATOM 1755 O O . ALA A 1 230 ? 5.988 2.428 16.854 1.00 82.06 230 ALA A O 1
ATOM 1756 N N . ARG A 1 231 ? 5.329 4.318 15.833 1.00 84.31 231 ARG A N 1
ATOM 1757 C CA . ARG A 1 231 ? 5.192 5.084 17.073 1.00 84.31 231 ARG A CA 1
ATOM 1758 C C . ARG A 1 231 ? 3.844 4.742 17.712 1.00 84.31 231 ARG A C 1
ATOM 1760 O O . ARG A 1 231 ? 2.828 4.985 17.054 1.00 84.31 231 ARG A O 1
ATOM 1767 N N . PRO A 1 232 ? 3.803 4.262 18.967 1.00 84.69 232 PRO A N 1
ATOM 1768 C CA . PRO A 1 232 ? 2.553 3.895 19.633 1.00 84.69 232 PRO A CA 1
ATOM 1769 C C . PRO A 1 232 ? 1.492 5.003 19.586 1.00 84.69 232 PRO A C 1
ATOM 1771 O O . PRO A 1 232 ? 0.346 4.745 19.234 1.00 84.69 232 PRO A O 1
ATOM 1774 N N . SER A 1 233 ? 1.883 6.266 19.788 1.00 84.06 233 SER A N 1
ATOM 1775 C CA . SER A 1 233 ? 0.976 7.423 19.722 1.00 84.06 233 SER A CA 1
ATOM 1776 C C . SER A 1 233 ? 0.289 7.610 18.357 1.00 84.06 233 SER A C 1
ATOM 1778 O O . SER A 1 233 ? -0.864 8.044 18.271 1.00 84.06 233 SER A O 1
ATOM 1780 N N . GLU A 1 234 ? 0.983 7.289 17.266 1.00 86.81 234 GLU A N 1
ATOM 1781 C CA . GLU A 1 234 ? 0.449 7.398 15.905 1.00 86.81 234 GLU A CA 1
ATOM 1782 C C . GLU A 1 234 ? -0.484 6.222 15.587 1.00 86.81 234 GLU A C 1
ATOM 1784 O O . GLU A 1 234 ? -1.552 6.427 15.010 1.00 86.81 234 GLU A O 1
ATOM 1789 N N . VAL A 1 235 ? -0.116 5.009 16.020 1.00 85.12 235 VAL A N 1
ATOM 1790 C CA . VAL A 1 235 ? -0.962 3.807 15.919 1.00 85.12 235 VAL A CA 1
ATOM 1791 C C . VAL A 1 235 ? -2.249 4.002 16.721 1.00 85.12 235 VAL A C 1
ATOM 1793 O O . VAL A 1 235 ? -3.343 3.748 16.223 1.00 85.12 235 VAL A O 1
ATOM 1796 N N . HIS A 1 236 ? -2.134 4.538 17.932 1.00 82.38 236 HIS A N 1
ATOM 1797 C CA . HIS A 1 236 ? -3.250 4.853 18.809 1.00 82.38 236 HIS A CA 1
ATOM 1798 C C . HIS A 1 236 ? -4.242 5.835 18.167 1.00 82.38 236 HIS A C 1
ATOM 1800 O O . HIS A 1 236 ? -5.432 5.550 18.024 1.00 82.38 236 HIS A O 1
ATOM 1806 N N . SER A 1 237 ? -3.746 7.007 17.759 1.00 82.44 237 SER A N 1
ATOM 1807 C CA . SER A 1 237 ? -4.583 8.110 17.266 1.00 82.44 237 SER A CA 1
ATOM 1808 C C . SER A 1 237 ? -5.315 7.796 15.956 1.00 82.44 237 SER A C 1
ATOM 1810 O O . SER A 1 237 ? -6.285 8.482 15.623 1.00 82.44 237 SER A O 1
ATOM 1812 N N . ARG A 1 238 ? -4.885 6.753 15.234 1.00 87.94 238 ARG A N 1
ATOM 1813 C CA . ARG A 1 238 ? -5.447 6.331 13.947 1.00 87.94 238 ARG A CA 1
ATOM 1814 C C . ARG A 1 238 ? -6.147 4.982 14.007 1.00 87.94 238 ARG A C 1
ATOM 1816 O O . ARG A 1 238 ? -7.336 4.924 13.719 1.00 87.94 238 ARG A O 1
ATOM 1823 N N . VAL A 1 239 ? -5.429 3.920 14.368 1.00 86.75 239 VAL A N 1
ATOM 1824 C CA . VAL A 1 239 ? -5.922 2.538 14.291 1.00 86.75 239 VAL A CA 1
ATOM 1825 C C . VAL A 1 239 ? -6.817 2.212 15.484 1.00 86.75 239 VAL A C 1
ATOM 1827 O O . VAL A 1 239 ? -7.961 1.821 15.282 1.00 86.75 239 VAL A O 1
ATOM 1830 N N . ALA A 1 240 ? -6.352 2.439 16.719 1.00 81.25 240 ALA A N 1
ATOM 1831 C CA . ALA A 1 240 ? -7.146 2.112 17.910 1.00 81.25 240 ALA A CA 1
ATOM 1832 C C . ALA A 1 240 ? -8.458 2.913 17.955 1.00 81.25 240 ALA A C 1
ATOM 1834 O O . ALA A 1 240 ? -9.524 2.359 18.209 1.00 81.25 240 ALA A O 1
ATOM 1835 N N . ARG A 1 241 ? -8.409 4.203 17.597 1.00 80.62 241 ARG A N 1
ATOM 1836 C CA . ARG A 1 241 ? -9.618 5.033 17.479 1.00 80.62 241 ARG A CA 1
ATOM 1837 C C . ARG A 1 241 ? -10.586 4.568 16.391 1.00 80.62 241 ARG A C 1
ATOM 1839 O O . ARG A 1 241 ? -11.788 4.611 16.625 1.00 80.62 241 ARG A O 1
ATOM 1846 N N . ALA A 1 242 ? -10.086 4.145 15.228 1.00 86.06 242 ALA A N 1
ATOM 1847 C CA . ALA A 1 242 ? -10.939 3.637 14.150 1.00 86.06 242 ALA A CA 1
ATOM 1848 C C . ALA A 1 242 ? -11.667 2.339 14.541 1.00 86.06 242 ALA A C 1
ATOM 1850 O O . ALA A 1 242 ? -12.753 2.075 14.036 1.00 86.06 242 ALA A O 1
ATOM 1851 N N . ILE A 1 243 ? -11.078 1.548 15.441 1.00 86.94 243 ILE A N 1
ATOM 1852 C CA . ILE A 1 243 ? -11.667 0.308 15.961 1.00 86.94 243 ILE A CA 1
ATOM 1853 C C . ILE A 1 243 ? -12.733 0.594 17.018 1.00 86.94 243 ILE A C 1
ATOM 1855 O O . ILE A 1 243 ? -13.801 -0.012 16.990 1.00 86.94 243 ILE A O 1
ATOM 1859 N N . ASP A 1 244 ? -12.455 1.519 17.934 1.00 84.62 244 ASP A N 1
ATOM 1860 C CA . ASP A 1 244 ? -13.354 1.827 19.047 1.00 84.62 244 ASP A CA 1
ATOM 1861 C C . ASP A 1 244 ? -14.607 2.597 18.622 1.00 84.62 244 ASP A C 1
ATOM 1863 O O . ASP A 1 244 ? -15.672 2.416 19.217 1.00 84.62 244 ASP A O 1
ATOM 1867 N N . ASP A 1 245 ? -14.483 3.457 17.610 1.00 84.56 245 ASP A N 1
ATOM 1868 C CA . ASP A 1 245 ? -15.593 4.244 17.079 1.00 84.56 245 ASP A CA 1
ATOM 1869 C C . ASP A 1 245 ? -15.639 4.173 15.543 1.00 84.56 245 ASP A C 1
ATOM 1871 O O . ASP A 1 245 ? -15.309 5.140 14.846 1.00 84.56 245 ASP A O 1
ATOM 1875 N N . PRO A 1 246 ? -16.029 3.012 14.981 1.00 85.81 246 PRO A N 1
ATOM 1876 C CA . PRO A 1 246 ? -15.999 2.798 13.539 1.00 85.81 246 PRO A CA 1
ATOM 1877 C C . PRO A 1 246 ? -17.023 3.662 12.797 1.00 85.81 246 PRO A C 1
ATOM 1879 O O . PRO A 1 246 ? -16.881 3.877 11.593 1.00 85.81 246 PRO A O 1
ATOM 1882 N N . GLU A 1 247 ? -18.028 4.188 13.502 1.00 85.88 247 GLU A N 1
ATOM 1883 C CA . GLU A 1 247 ? -19.105 4.992 12.931 1.00 85.88 247 GLU A CA 1
ATOM 1884 C C . GLU A 1 247 ? -18.694 6.447 12.663 1.00 85.88 247 GLU A C 1
ATOM 1886 O O . GLU A 1 247 ? -19.326 7.114 11.835 1.00 85.88 247 GLU A O 1
ATOM 1891 N N . LEU A 1 248 ? -17.641 6.939 13.328 1.00 82.50 248 LEU A N 1
ATOM 1892 C CA . LEU A 1 248 ? -17.178 8.317 13.203 1.00 82.50 248 LEU A CA 1
ATOM 1893 C C . LEU A 1 248 ? -15.943 8.454 12.293 1.00 82.50 248 LEU A C 1
ATOM 1895 O O . LEU A 1 248 ? -15.023 7.633 12.339 1.00 82.50 248 LEU A O 1
ATOM 1899 N N . PRO A 1 249 ? -15.854 9.535 11.494 1.00 86.06 249 PRO A N 1
ATOM 1900 C CA . PRO A 1 249 ? -14.630 9.871 10.775 1.00 86.06 249 PRO A CA 1
ATOM 1901 C C . PRO A 1 249 ? -13.443 10.063 11.732 1.00 86.06 249 PRO A C 1
ATOM 1903 O O . PRO A 1 249 ? -13.433 10.964 12.571 1.00 86.06 249 PRO A O 1
ATOM 1906 N N . GLY A 1 250 ? -12.422 9.218 11.584 1.00 87.50 250 GLY A N 1
ATOM 1907 C CA . GLY A 1 250 ? -11.150 9.307 12.307 1.00 87.50 250 GLY A CA 1
ATOM 1908 C C . GLY A 1 250 ? -9.996 9.782 11.418 1.00 87.50 250 GLY A C 1
ATOM 1909 O O . GLY A 1 250 ? -10.148 9.900 10.197 1.00 87.50 250 GLY A O 1
ATOM 1910 N N . LEU A 1 251 ? -8.819 10.008 12.017 1.00 91.56 251 LEU A N 1
ATOM 1911 C CA . LEU A 1 251 ? -7.604 10.410 11.288 1.00 91.56 251 LEU A CA 1
ATOM 1912 C C . LEU A 1 251 ? -7.256 9.429 10.157 1.00 91.56 251 LEU A C 1
ATOM 1914 O O . LEU A 1 251 ? -7.025 9.871 9.038 1.00 91.56 251 LEU A O 1
ATOM 1918 N N . LEU A 1 252 ? -7.326 8.118 10.419 1.00 94.38 252 LEU A N 1
ATOM 1919 C CA . LEU A 1 252 ? -7.055 7.069 9.428 1.00 94.38 252 LEU A CA 1
ATOM 1920 C C . LEU A 1 252 ? -7.951 7.215 8.189 1.00 94.38 252 LEU A C 1
ATOM 1922 O O . LEU A 1 252 ? -7.464 7.365 7.071 1.00 94.38 252 LEU A O 1
ATOM 1926 N N . SER A 1 253 ? -9.272 7.242 8.384 1.00 96.00 253 SER A N 1
ATOM 1927 C CA . SER A 1 253 ? -10.225 7.395 7.276 1.00 96.00 253 SER A CA 1
ATOM 1928 C C . SER A 1 253 ? -10.100 8.735 6.538 1.00 96.00 253 SER A C 1
ATOM 1930 O O . SER A 1 253 ? -10.376 8.810 5.343 1.00 96.00 253 SER A O 1
ATOM 1932 N N . SER A 1 254 ? -9.643 9.786 7.226 1.00 95.12 254 SER A N 1
ATOM 1933 C CA . SER A 1 254 ? -9.432 11.114 6.639 1.00 95.12 254 SER A CA 1
ATOM 1934 C C . SER A 1 254 ? -8.168 11.166 5.773 1.00 95.12 254 SER A C 1
ATOM 1936 O O . SER A 1 254 ? -8.163 11.808 4.726 1.00 95.12 254 SER A O 1
ATOM 1938 N N . GLU A 1 255 ? -7.109 10.454 6.164 1.00 96.12 255 GLU A N 1
ATOM 1939 C CA . GLU A 1 255 ? -5.901 10.281 5.350 1.00 96.12 255 GLU A CA 1
ATOM 1940 C C . GLU A 1 255 ? -6.202 9.467 4.085 1.00 96.12 255 GLU A C 1
ATOM 1942 O O . GLU A 1 255 ? -5.768 9.845 2.997 1.00 96.12 255 GLU A O 1
ATOM 1947 N N . VAL A 1 256 ? -7.028 8.417 4.187 1.00 97.44 256 VAL A N 1
ATOM 1948 C CA . VAL A 1 256 ? -7.532 7.681 3.012 1.00 97.44 256 VAL 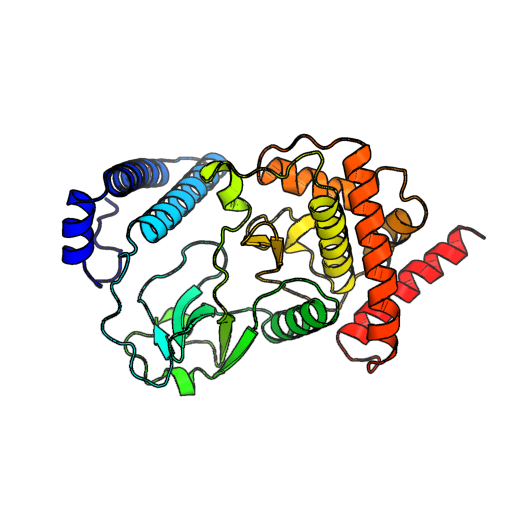A CA 1
ATOM 1949 C C . VAL A 1 256 ? -8.366 8.588 2.100 1.00 97.44 256 VAL A C 1
ATOM 1951 O O . VAL A 1 256 ? -8.200 8.547 0.879 1.00 97.44 256 VAL A O 1
ATOM 1954 N N . ALA A 1 257 ? -9.224 9.439 2.668 1.00 96.19 257 ALA A N 1
ATOM 1955 C CA . ALA A 1 257 ? -10.015 10.395 1.897 1.00 96.19 257 ALA A CA 1
ATOM 1956 C C . ALA A 1 257 ? -9.134 11.379 1.115 1.00 96.19 257 ALA A C 1
ATOM 1958 O O . ALA A 1 257 ? -9.275 11.493 -0.102 1.00 96.19 257 ALA A O 1
ATOM 1959 N N . SER A 1 258 ? -8.169 12.009 1.792 1.00 95.31 258 SER A N 1
ATOM 1960 C CA . SER A 1 258 ? -7.181 12.907 1.177 1.00 95.31 258 SER A CA 1
ATOM 1961 C C . SER A 1 258 ? -6.370 12.204 0.084 1.00 95.31 258 SER A C 1
ATOM 1963 O O . SER A 1 258 ? -6.157 12.737 -1.008 1.00 95.31 258 SER A O 1
ATOM 1965 N N . PHE A 1 259 ? -5.968 10.957 0.336 1.00 96.31 259 PHE A N 1
ATOM 1966 C CA . PHE A 1 259 ? -5.253 10.134 -0.629 1.00 96.31 259 PHE A CA 1
ATOM 1967 C C . PHE A 1 259 ? -6.075 9.880 -1.905 1.00 96.31 259 PHE A C 1
ATOM 1969 O O . PHE A 1 259 ? -5.548 10.055 -3.006 1.00 96.31 259 PHE A O 1
ATOM 1976 N N . LEU A 1 260 ? -7.360 9.514 -1.798 1.00 96.06 260 LEU A N 1
ATOM 1977 C CA . LEU A 1 260 ? -8.218 9.284 -2.971 1.00 96.06 260 LEU A CA 1
ATOM 1978 C C . LEU A 1 260 ? -8.621 10.577 -3.689 1.00 96.06 260 LEU A C 1
ATOM 1980 O O . LEU A 1 260 ? -8.728 10.581 -4.921 1.00 96.06 260 LEU A O 1
ATOM 1984 N N . GLU A 1 261 ? -8.813 11.671 -2.953 1.00 94.88 261 GLU A N 1
ATOM 1985 C CA . GLU A 1 261 ? -9.016 12.999 -3.532 1.00 94.88 261 GLU A CA 1
ATOM 1986 C C . GLU A 1 261 ? -7.806 13.385 -4.393 1.00 94.88 261 GLU A C 1
ATOM 1988 O O . GLU A 1 261 ? -7.965 13.712 -5.571 1.00 94.88 261 GLU A O 1
ATOM 1993 N N . LYS A 1 262 ? -6.585 13.229 -3.866 1.00 89.94 262 LYS A N 1
ATOM 1994 C CA . LYS A 1 262 ? -5.341 13.474 -4.609 1.00 89.94 262 LYS A CA 1
ATOM 1995 C C . LYS A 1 262 ? -5.163 12.520 -5.793 1.00 89.94 262 LYS A C 1
ATOM 1997 O O . LYS A 1 262 ? -4.721 12.947 -6.857 1.00 89.94 262 LYS A O 1
ATOM 2002 N N . ALA A 1 263 ? -5.484 11.237 -5.622 1.00 86.44 263 ALA A N 1
ATOM 2003 C CA . ALA A 1 263 ? -5.305 10.229 -6.664 1.00 86.44 263 ALA A CA 1
ATOM 2004 C C . ALA A 1 263 ? -6.259 10.429 -7.846 1.00 86.44 263 ALA A C 1
ATOM 2006 O O . ALA A 1 263 ? -5.847 10.303 -8.993 1.00 86.44 263 ALA A O 1
ATOM 2007 N N . CYS A 1 264 ? -7.541 10.700 -7.592 1.00 84.12 264 CYS A N 1
ATOM 2008 C CA . CYS A 1 264 ? -8.566 10.633 -8.640 1.00 84.12 264 CYS A CA 1
ATOM 2009 C C . CYS A 1 264 ? -9.716 11.645 -8.503 1.00 84.12 264 CYS A C 1
ATOM 2011 O O . CYS A 1 264 ? -10.672 11.602 -9.291 1.00 84.12 264 CYS A O 1
ATOM 2013 N N . GLY A 1 265 ? -9.620 12.580 -7.551 1.00 90.38 265 GLY A N 1
ATOM 2014 C CA . GLY A 1 265 ? -10.654 13.576 -7.266 1.00 90.38 265 GLY A CA 1
ATOM 2015 C C . GLY A 1 265 ? -11.938 12.952 -6.727 1.00 90.38 265 GLY A C 1
ATOM 2016 O O . GLY A 1 265 ? -13.029 13.408 -7.071 1.00 90.38 265 GLY A O 1
ATOM 2017 N N . PHE A 1 266 ? -11.825 11.850 -5.980 1.00 95.56 266 PHE A N 1
ATOM 2018 C CA . PHE A 1 266 ? -12.982 11.162 -5.419 1.00 95.56 266 PHE A CA 1
ATOM 2019 C C . PHE A 1 266 ? -13.575 11.952 -4.247 1.00 95.56 266 PHE A C 1
ATOM 2021 O O . PHE A 1 266 ? -12.852 12.358 -3.341 1.00 95.56 266 PHE A O 1
ATOM 2028 N N . ALA A 1 267 ? -14.896 12.139 -4.259 1.00 94.38 267 ALA A N 1
ATOM 2029 C CA . ALA A 1 267 ? -15.624 12.791 -3.178 1.00 94.38 267 ALA A CA 1
ATOM 2030 C C . ALA A 1 267 ? -15.964 11.766 -2.090 1.00 94.38 267 ALA A C 1
ATOM 2032 O O . ALA A 1 267 ? -16.809 10.892 -2.284 1.00 94.38 267 ALA A O 1
ATOM 2033 N N . PHE A 1 268 ? -15.285 11.866 -0.950 1.00 94.56 268 PHE A N 1
ATOM 2034 C CA . PHE A 1 268 ? -15.531 10.995 0.193 1.00 94.56 268 PHE A CA 1
ATOM 2035 C C . PHE A 1 268 ? -16.850 11.354 0.895 1.00 94.56 268 PHE A C 1
ATOM 2037 O O . PHE A 1 268 ? -17.245 12.515 0.949 1.00 94.56 268 PHE A O 1
ATOM 2044 N N . GLU A 1 269 ? -17.529 10.348 1.441 1.00 95.38 269 GLU A N 1
ATOM 2045 C CA . GLU A 1 269 ? -18.819 10.485 2.124 1.00 95.38 269 GLU A CA 1
ATOM 2046 C C . GLU A 1 269 ? -18.750 9.728 3.452 1.00 95.38 269 GLU A C 1
ATOM 2048 O O . GLU A 1 269 ? -17.941 8.808 3.596 1.00 95.38 269 GLU A O 1
ATOM 2053 N N . ASP A 1 270 ? -19.640 10.042 4.396 1.00 95.00 270 ASP A N 1
ATOM 2054 C CA . ASP A 1 270 ? -19.665 9.433 5.735 1.00 95.00 270 ASP A CA 1
ATOM 2055 C C . ASP A 1 270 ? -19.673 7.898 5.701 1.00 95.00 270 ASP A C 1
ATOM 2057 O O . ASP A 1 270 ? -19.013 7.247 6.509 1.00 95.00 270 ASP A O 1
ATOM 2061 N N . ARG A 1 271 ? -20.380 7.287 4.738 1.00 95.81 271 ARG A N 1
ATOM 2062 C CA . ARG A 1 271 ? -20.399 5.821 4.592 1.00 95.81 271 ARG A CA 1
ATOM 2063 C C . ARG A 1 271 ? -19.023 5.241 4.253 1.00 95.81 271 ARG A C 1
ATOM 2065 O O . ARG A 1 271 ? -18.681 4.182 4.770 1.00 95.81 271 ARG A O 1
ATOM 2072 N N . HIS A 1 272 ? -18.229 5.941 3.443 1.00 97.56 272 HIS A N 1
ATOM 2073 C CA . HIS A 1 272 ? -16.893 5.500 3.050 1.00 97.56 272 HIS A CA 1
ATOM 2074 C C . HIS A 1 272 ? -15.945 5.532 4.255 1.00 97.56 272 HIS A C 1
ATOM 2076 O O . HIS A 1 272 ? -15.147 4.613 4.419 1.00 97.56 272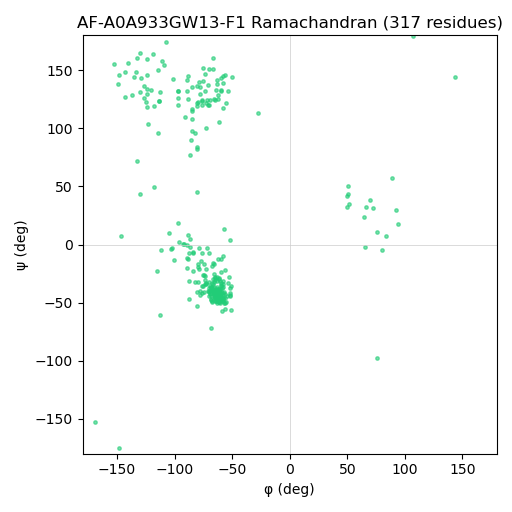 HIS A O 1
ATOM 2082 N N . HIS A 1 273 ? -16.077 6.530 5.143 1.00 96.50 273 HIS A N 1
ATOM 2083 C CA . HIS A 1 273 ? -15.315 6.577 6.397 1.00 96.50 273 HIS A CA 1
ATOM 2084 C C . HIS A 1 273 ? -15.571 5.337 7.257 1.00 96.50 273 HIS A C 1
ATOM 2086 O O . HIS A 1 273 ? -14.622 4.697 7.711 1.00 96.50 273 HIS A O 1
ATOM 2092 N N . ARG A 1 274 ? -16.843 4.947 7.404 1.00 95.94 274 ARG A N 1
ATOM 2093 C CA . ARG A 1 274 ? -17.223 3.747 8.162 1.00 95.94 274 ARG A CA 1
ATOM 2094 C C . ARG A 1 274 ? -16.665 2.466 7.561 1.00 95.94 274 ARG A C 1
ATOM 2096 O O . ARG A 1 274 ? -16.172 1.615 8.291 1.00 95.94 274 ARG A O 1
ATOM 2103 N N . TRP A 1 275 ? -16.716 2.320 6.238 1.00 97.62 275 TRP A N 1
ATOM 2104 C CA . TRP A 1 275 ? -16.160 1.143 5.565 1.00 97.62 275 TRP A CA 1
ATOM 2105 C C . TRP A 1 275 ? -14.639 1.061 5.707 1.00 97.62 275 TRP A C 1
ATOM 2107 O O . TRP A 1 275 ? -14.115 -0.012 5.984 1.00 97.62 275 TRP A O 1
ATOM 2117 N N . VAL A 1 276 ? -13.933 2.190 5.616 1.00 98.00 276 VAL A N 1
ATOM 2118 C CA . VAL A 1 276 ? -12.488 2.238 5.881 1.00 98.00 276 VAL A CA 1
ATOM 2119 C C . VAL A 1 276 ? -12.175 1.827 7.324 1.00 98.00 276 VAL A C 1
ATOM 2121 O O . VAL A 1 276 ? -11.312 0.981 7.547 1.00 98.00 276 VAL A O 1
ATOM 2124 N N . ASN A 1 277 ? -12.894 2.365 8.310 1.00 96.62 277 ASN A N 1
ATOM 2125 C CA . ASN A 1 277 ? -12.695 1.991 9.712 1.00 96.62 277 ASN A CA 1
ATOM 2126 C C . ASN A 1 277 ? -13.003 0.501 9.962 1.00 96.62 277 ASN A C 1
ATOM 2128 O O . ASN A 1 277 ? -12.236 -0.182 10.639 1.00 96.62 277 ASN A O 1
ATOM 2132 N N . ALA A 1 278 ? -14.079 -0.024 9.367 1.00 95.75 278 ALA A N 1
ATOM 2133 C CA . ALA A 1 278 ? -14.439 -1.440 9.452 1.00 95.75 278 ALA A CA 1
ATOM 2134 C C . ALA A 1 278 ? -13.353 -2.350 8.854 1.00 95.75 278 ALA A C 1
ATOM 2136 O O . ALA A 1 278 ? -13.027 -3.382 9.441 1.00 95.75 278 ALA A O 1
ATOM 2137 N N . GLY A 1 279 ? -12.751 -1.946 7.731 1.00 97.06 279 GLY A N 1
ATOM 2138 C CA . GLY A 1 279 ? -11.600 -2.628 7.143 1.00 97.06 279 GLY A CA 1
ATOM 2139 C C . GLY A 1 279 ? -10.385 -2.631 8.071 1.00 97.06 279 GLY A C 1
ATOM 2140 O O . GLY A 1 279 ? -9.803 -3.682 8.325 1.00 97.06 279 GLY A O 1
ATOM 2141 N N . ALA A 1 280 ? -10.040 -1.481 8.657 1.00 96.50 280 ALA A N 1
ATOM 2142 C CA . ALA A 1 280 ? -8.942 -1.385 9.620 1.00 96.50 280 ALA A CA 1
ATOM 2143 C C . ALA A 1 280 ? -9.143 -2.320 10.829 1.00 96.50 280 ALA A C 1
ATOM 2145 O O . ALA A 1 280 ? -8.213 -3.026 11.220 1.00 96.50 280 ALA A O 1
ATOM 2146 N N . ALA A 1 281 ? -10.360 -2.380 11.377 1.00 93.69 281 ALA A N 1
ATOM 2147 C CA . ALA A 1 281 ? -10.695 -3.283 12.475 1.00 93.69 281 ALA A CA 1
ATOM 2148 C C . ALA A 1 281 ? -10.572 -4.759 12.079 1.00 93.69 281 ALA A C 1
ATOM 2150 O O . ALA A 1 281 ? -9.860 -5.521 12.734 1.00 93.69 281 ALA A O 1
ATOM 2151 N N . ALA A 1 282 ? -11.179 -5.140 10.952 1.00 94.75 282 ALA A N 1
ATOM 2152 C CA . ALA A 1 282 ? -11.096 -6.501 10.435 1.00 94.75 282 ALA A CA 1
ATOM 2153 C C . ALA A 1 282 ? -9.651 -6.926 10.127 1.00 94.75 282 ALA A C 1
ATOM 2155 O O . ALA A 1 282 ? -9.314 -8.104 10.248 1.00 94.75 282 ALA A O 1
ATOM 2156 N N . PHE A 1 283 ? -8.787 -5.989 9.728 1.00 96.25 283 PHE A N 1
ATOM 2157 C CA . PHE A 1 283 ? -7.365 -6.250 9.545 1.00 96.25 283 PHE A CA 1
ATOM 2158 C C . PHE A 1 283 ? -6.658 -6.532 10.872 1.00 96.25 283 PHE A C 1
ATOM 2160 O O . PHE A 1 283 ? -5.941 -7.528 10.968 1.00 96.25 283 PHE A O 1
ATOM 2167 N N . VAL A 1 284 ? -6.865 -5.696 11.896 1.00 94.31 284 VAL A N 1
ATOM 2168 C CA . VAL A 1 284 ? -6.226 -5.872 13.211 1.00 94.31 284 VAL A CA 1
ATOM 2169 C C . VAL A 1 284 ? -6.607 -7.213 13.840 1.00 94.31 284 VAL A C 1
ATOM 2171 O O . VAL A 1 284 ? -5.720 -7.927 14.314 1.00 94.31 284 VAL A O 1
ATOM 2174 N N . ASP A 1 285 ? -7.874 -7.617 13.738 1.00 93.56 285 ASP A N 1
ATOM 2175 C CA . ASP A 1 285 ? -8.352 -8.923 14.214 1.00 93.56 285 ASP A CA 1
ATOM 2176 C C . ASP A 1 285 ? -7.615 -10.104 13.557 1.00 93.56 285 ASP A C 1
ATOM 2178 O O . ASP A 1 285 ? -7.369 -11.128 14.197 1.00 93.56 285 ASP A O 1
ATOM 2182 N N . ARG A 1 286 ? -7.226 -9.974 12.280 1.00 94.69 286 ARG A N 1
ATOM 2183 C CA . ARG A 1 286 ? -6.423 -10.986 11.569 1.00 94.69 286 ARG A CA 1
ATOM 2184 C C . ARG A 1 286 ? -4.929 -10.866 11.860 1.00 94.69 286 ARG A C 1
ATOM 2186 O O . ARG A 1 286 ? -4.227 -11.876 11.855 1.00 94.69 286 ARG A O 1
ATOM 2193 N N . PHE A 1 287 ? -4.440 -9.653 12.094 1.00 95.06 287 PHE A N 1
ATOM 2194 C CA . PHE A 1 287 ? -3.032 -9.365 12.346 1.00 95.06 287 PHE A CA 1
ATOM 2195 C C . PHE A 1 287 ? -2.552 -9.921 13.687 1.00 95.06 287 PHE A C 1
ATOM 2197 O O . PHE A 1 287 ? -1.521 -10.593 13.722 1.00 95.06 287 PHE A O 1
ATOM 2204 N N . ILE A 1 288 ? -3.305 -9.686 14.766 1.00 94.12 288 ILE A N 1
ATOM 2205 C CA . ILE A 1 288 ? -2.928 -10.090 16.130 1.00 94.12 288 ILE A CA 1
ATOM 2206 C C . ILE A 1 288 ? -2.534 -11.576 16.217 1.00 94.12 288 ILE A C 1
ATOM 2208 O O . ILE A 1 288 ? -1.394 -11.843 16.600 1.00 94.12 288 ILE A O 1
ATOM 2212 N N . PRO A 1 289 ? -3.377 -12.552 15.819 1.00 94.00 289 PRO A N 1
ATOM 2213 C CA . PRO A 1 289 ? -3.029 -13.967 15.961 1.00 94.00 289 PRO A CA 1
ATOM 2214 C C . PRO A 1 289 ? -1.827 -14.383 15.100 1.00 94.00 289 PRO A C 1
ATOM 2216 O O . PRO A 1 289 ? -1.095 -15.298 15.472 1.00 94.00 289 PRO A O 1
ATOM 2219 N N . VAL A 1 290 ? -1.595 -13.722 13.958 1.00 93.62 290 VAL A N 1
ATOM 2220 C CA . VAL A 1 290 ? -0.407 -13.971 13.125 1.00 93.62 290 VAL A CA 1
ATOM 2221 C C . VAL A 1 290 ? 0.852 -13.460 13.815 1.00 93.62 290 VAL A C 1
ATOM 2223 O O . VAL A 1 290 ? 1.858 -14.164 13.831 1.00 93.62 290 VAL A O 1
ATOM 2226 N N . ALA A 1 291 ? 0.802 -12.260 14.391 1.00 92.75 291 ALA A N 1
ATOM 2227 C CA . ALA A 1 291 ? 1.948 -11.644 15.044 1.00 92.75 291 ALA A CA 1
ATOM 2228 C C . ALA A 1 291 ? 2.290 -12.288 16.398 1.00 92.75 291 ALA A C 1
ATOM 2230 O O . ALA A 1 291 ? 3.459 -12.350 16.764 1.00 92.75 291 ALA A O 1
ATOM 2231 N N . GLU A 1 292 ? 1.301 -12.821 17.120 1.00 92.81 292 GLU A N 1
ATOM 2232 C CA . GLU A 1 292 ? 1.514 -13.563 18.373 1.00 92.81 292 GLU A CA 1
ATOM 2233 C C . GLU A 1 292 ? 2.268 -14.881 18.180 1.00 92.81 292 GLU A C 1
ATOM 2235 O O . GLU A 1 292 ? 2.920 -15.364 19.105 1.00 92.81 292 GLU A O 1
ATOM 2240 N N . GLY A 1 293 ? 2.192 -15.463 16.981 1.00 92.06 293 GLY A N 1
ATOM 2241 C CA . GLY A 1 293 ? 2.939 -16.665 16.621 1.00 92.06 293 GLY A CA 1
ATOM 2242 C C . GLY A 1 293 ? 4.410 -16.417 16.273 1.00 92.06 293 GLY A C 1
ATOM 2243 O O . GLY A 1 293 ? 5.121 -17.379 15.985 1.00 92.06 293 GLY A O 1
ATOM 2244 N N . GLU A 1 294 ? 4.869 -15.163 16.266 1.00 93.06 294 GLU A N 1
ATOM 2245 C CA . GLU A 1 294 ? 6.202 -14.769 15.805 1.00 93.06 294 GLU A CA 1
ATOM 2246 C C . GLU A 1 294 ? 7.122 -14.336 16.962 1.00 93.06 294 GLU A C 1
ATOM 2248 O O . GLU A 1 294 ? 6.644 -13.873 18.000 1.00 93.06 294 GLU A O 1
ATOM 2253 N N . PRO A 1 295 ? 8.457 -14.442 16.806 1.00 94.94 295 PRO A N 1
ATOM 2254 C CA . PRO A 1 295 ? 9.410 -13.899 17.774 1.00 94.94 295 PRO A CA 1
ATOM 2255 C C . PRO A 1 295 ? 9.202 -12.398 18.024 1.00 94.94 295 PRO A C 1
ATOM 2257 O O . PRO A 1 295 ? 8.889 -11.652 17.096 1.00 94.94 295 PRO A O 1
ATOM 2260 N N . GLU A 1 296 ? 9.441 -11.925 19.250 1.00 90.56 296 GLU A N 1
ATOM 2261 C CA . GLU A 1 296 ? 9.259 -10.508 19.619 1.00 90.56 296 GLU A CA 1
ATOM 2262 C C . GLU A 1 296 ? 10.123 -9.547 18.786 1.00 90.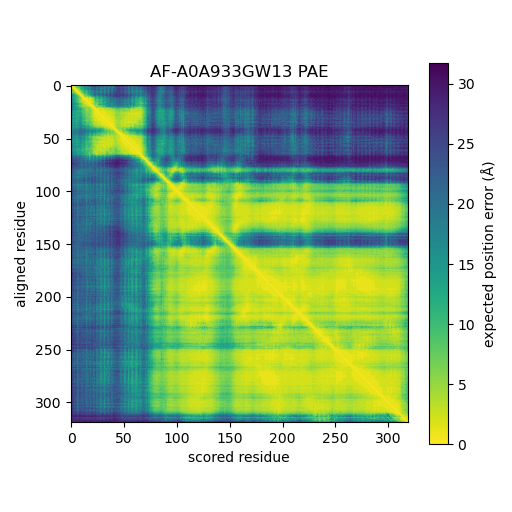56 296 GLU A C 1
ATOM 2264 O O . GLU A 1 296 ? 9.706 -8.432 18.479 1.00 90.56 296 GLU A O 1
ATOM 2269 N N . ASP A 1 297 ? 11.321 -9.976 18.386 1.00 90.31 297 ASP A N 1
ATOM 2270 C CA . ASP A 1 297 ? 12.259 -9.188 17.585 1.00 90.31 297 ASP A CA 1
ATOM 2271 C C . ASP A 1 297 ? 11.983 -9.246 16.073 1.00 90.31 297 ASP A C 1
ATOM 2273 O O . ASP A 1 297 ? 12.585 -8.480 15.301 1.00 90.31 297 ASP A O 1
ATOM 2277 N N . SER A 1 298 ? 11.050 -10.105 15.652 1.00 92.50 298 SER A N 1
ATOM 2278 C CA . SER A 1 298 ? 10.583 -10.187 14.272 1.00 92.50 298 SER A CA 1
ATOM 2279 C C . SER A 1 298 ? 9.824 -8.916 13.855 1.00 92.50 298 SER A C 1
ATOM 2281 O O . SER A 1 298 ? 9.318 -8.172 14.701 1.00 92.50 298 SER A O 1
ATOM 2283 N N . PRO A 1 299 ? 9.687 -8.658 12.544 1.00 90.50 299 PRO A N 1
ATOM 2284 C CA . PRO A 1 299 ? 8.874 -7.558 12.029 1.00 90.50 299 PRO A CA 1
ATOM 2285 C C . PRO A 1 299 ? 7.433 -7.534 12.571 1.00 90.50 299 PRO A C 1
ATOM 2287 O O . PRO A 1 299 ? 6.944 -6.486 12.995 1.00 90.50 299 PRO A O 1
ATOM 2290 N N . ALA A 1 300 ? 6.769 -8.695 12.614 1.00 91.31 300 ALA A N 1
ATOM 2291 C CA . ALA A 1 300 ? 5.407 -8.819 13.131 1.00 91.31 300 ALA A CA 1
ATOM 2292 C C . ALA A 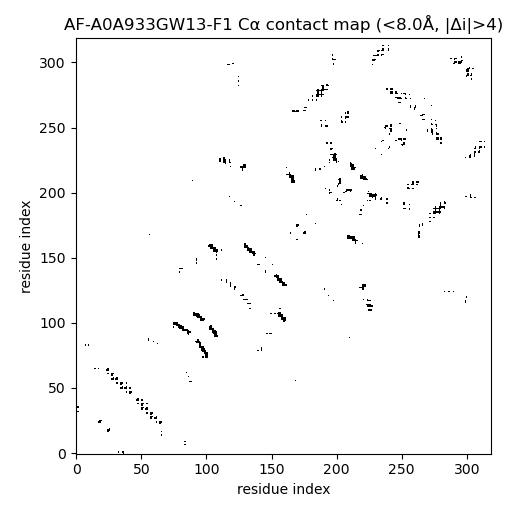1 300 ? 5.353 -8.643 14.659 1.00 91.31 300 ALA A C 1
ATOM 2294 O O . ALA A 1 300 ? 4.469 -7.949 15.156 1.00 91.31 300 ALA A O 1
ATOM 2295 N N . GLY A 1 301 ? 6.327 -9.199 15.392 1.00 92.31 301 GLY A N 1
ATOM 2296 C CA . GLY A 1 301 ? 6.449 -9.042 16.845 1.00 92.31 301 GLY A CA 1
ATOM 2297 C C . GLY A 1 301 ? 6.638 -7.583 17.267 1.00 92.31 301 GLY A C 1
ATOM 2298 O O . GLY A 1 301 ? 5.947 -7.106 18.167 1.00 92.31 301 GLY A O 1
ATOM 2299 N N . LYS A 1 302 ? 7.482 -6.828 16.553 1.00 92.19 302 LYS A N 1
ATOM 2300 C CA . LYS A 1 302 ? 7.669 -5.381 16.767 1.00 92.19 302 LYS A CA 1
ATOM 2301 C C . LYS A 1 302 ? 6.404 -4.575 16.483 1.00 92.19 302 LYS A C 1
ATOM 2303 O O . LYS A 1 302 ? 6.040 -3.712 17.278 1.00 92.19 302 LYS A O 1
ATOM 2308 N N . ALA A 1 303 ? 5.718 -4.871 15.379 1.00 90.12 303 ALA A N 1
ATOM 2309 C CA . ALA A 1 303 ? 4.443 -4.237 15.046 1.00 90.12 303 ALA A CA 1
ATOM 2310 C C . ALA A 1 303 ? 3.365 -4.532 16.111 1.00 90.12 303 ALA A C 1
ATOM 2312 O O . ALA A 1 303 ? 2.616 -3.638 16.508 1.00 90.12 303 ALA A O 1
ATOM 2313 N N . LEU A 1 304 ? 3.330 -5.760 16.642 1.00 92.81 304 LEU A N 1
ATOM 2314 C CA . LEU A 1 304 ? 2.436 -6.145 17.734 1.00 92.81 304 LEU A CA 1
ATOM 2315 C C . LEU A 1 304 ? 2.788 -5.456 19.056 1.00 92.81 304 LEU A C 1
ATOM 2317 O O . LEU A 1 304 ? 1.883 -5.056 19.786 1.00 92.81 304 LEU A O 1
ATOM 2321 N N . ALA A 1 305 ? 4.074 -5.296 19.373 1.00 90.62 305 ALA A N 1
ATOM 2322 C CA . ALA A 1 305 ? 4.509 -4.562 20.558 1.00 90.62 305 ALA A CA 1
ATOM 2323 C C . ALA A 1 305 ? 4.043 -3.098 20.503 1.00 90.62 305 ALA A C 1
ATOM 2325 O O . ALA A 1 305 ? 3.433 -2.620 21.459 1.00 90.62 305 ALA A O 1
ATOM 2326 N N . ALA A 1 306 ? 4.229 -2.429 19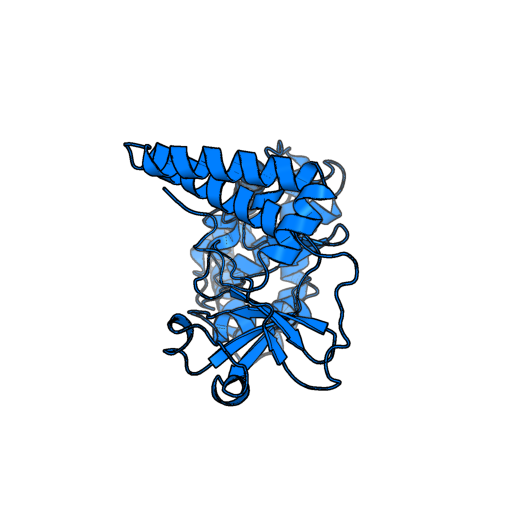.358 1.00 87.94 306 ALA A N 1
ATOM 2327 C CA . ALA A 1 306 ? 3.749 -1.063 19.147 1.00 87.94 306 ALA A CA 1
ATOM 2328 C C . ALA A 1 306 ? 2.217 -0.955 19.264 1.00 87.94 306 ALA A C 1
ATOM 2330 O O . ALA A 1 306 ? 1.712 -0.010 19.868 1.00 87.94 306 ALA A O 1
ATOM 2331 N N . TRP A 1 307 ? 1.475 -1.936 18.733 1.00 90.06 307 TRP A N 1
ATOM 2332 C CA . TRP A 1 307 ? 0.020 -2.024 18.901 1.00 90.06 307 TRP A CA 1
ATOM 2333 C C . TRP A 1 307 ? -0.391 -2.164 20.371 1.00 90.06 307 TRP A C 1
ATOM 2335 O O . TRP A 1 307 ? -1.239 -1.409 20.838 1.00 90.06 307 TRP A O 1
ATOM 2345 N N . ARG A 1 308 ? 0.221 -3.096 21.112 1.00 90.25 308 ARG A N 1
ATOM 2346 C CA . ARG A 1 308 ? -0.106 -3.354 22.524 1.00 90.25 308 ARG A CA 1
ATOM 2347 C C . ARG A 1 308 ? 0.200 -2.161 23.422 1.00 90.25 308 ARG A C 1
ATOM 2349 O O . ARG A 1 308 ? -0.565 -1.881 24.339 1.00 90.25 308 ARG A O 1
ATOM 2356 N N . GLU A 1 309 ? 1.299 -1.459 23.165 1.00 88.06 309 GLU A N 1
ATOM 2357 C CA . GLU A 1 309 ? 1.625 -0.217 23.868 1.00 88.06 309 GLU A CA 1
ATOM 2358 C C . GLU A 1 309 ? 0.573 0.861 23.572 1.00 88.06 309 GLU A C 1
ATOM 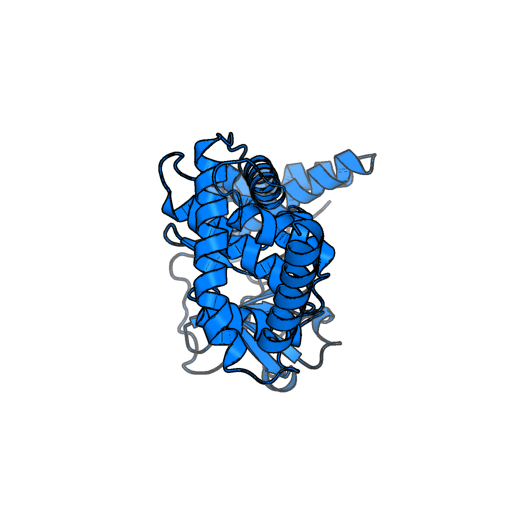2360 O O . GLU A 1 309 ? -0.010 1.420 24.499 1.00 88.06 309 GLU A O 1
ATOM 2365 N N . ALA A 1 310 ? 0.227 1.061 22.296 1.00 83.75 310 ALA A N 1
ATOM 2366 C CA . ALA A 1 310 ? -0.799 2.012 21.868 1.00 83.75 310 ALA A CA 1
ATOM 2367 C C . ALA A 1 310 ? -2.189 1.725 22.469 1.00 83.75 310 ALA A C 1
ATOM 2369 O O . ALA A 1 310 ? -2.912 2.655 22.842 1.00 83.75 310 ALA A O 1
ATOM 2370 N N . SER A 1 311 ? -2.578 0.449 22.558 1.00 80.19 311 SER A N 1
ATOM 2371 C CA . SER A 1 311 ? -3.850 0.029 23.151 1.00 80.19 311 SER A CA 1
ATOM 2372 C C . SER A 1 311 ? -3.821 0.076 24.681 1.00 80.19 311 SER A C 1
ATOM 2374 O O . SER A 1 311 ? -4.814 0.445 25.296 1.00 80.19 311 SER A O 1
ATOM 2376 N N . GLY A 1 312 ? -2.690 -0.241 25.316 1.00 78.69 312 GLY A N 1
ATOM 2377 C CA . GLY A 1 312 ? -2.535 -0.161 26.771 1.00 78.69 312 GLY A CA 1
ATOM 2378 C C . GLY A 1 312 ? -2.562 1.280 27.289 1.00 78.69 312 GLY A C 1
ATOM 2379 O O . GLY A 1 312 ? -3.239 1.572 28.275 1.00 78.69 312 GLY A O 1
ATOM 2380 N N . GLU A 1 313 ? -1.896 2.207 26.590 1.00 70.25 313 GLU A N 1
ATOM 2381 C CA . GLU A 1 313 ? -2.022 3.649 26.849 1.00 70.25 313 GLU A CA 1
ATOM 2382 C C . GLU A 1 313 ? -3.477 4.115 26.711 1.00 70.25 313 GLU A C 1
ATOM 2384 O O . GLU A 1 313 ? -3.945 4.954 27.482 1.00 70.25 313 GLU A O 1
ATOM 2389 N N . TRP A 1 314 ? -4.219 3.544 25.760 1.00 60.81 314 TRP A N 1
ATOM 2390 C CA . TRP A 1 314 ? -5.622 3.879 25.550 1.00 60.81 314 TRP A CA 1
ATOM 2391 C C . TRP A 1 314 ? -6.531 3.446 26.691 1.00 60.81 314 TRP A C 1
ATOM 2393 O O . TRP A 1 314 ? -7.316 4.252 27.193 1.00 60.81 314 TRP A O 1
ATOM 2403 N N . GLU A 1 315 ? -6.412 2.189 27.116 1.00 70.38 315 GLU A N 1
ATOM 2404 C CA . GLU A 1 315 ? -7.191 1.649 28.228 1.00 70.38 315 GLU A CA 1
ATOM 2405 C C . GLU A 1 315 ? -6.940 2.449 29.514 1.00 70.38 315 GLU A C 1
ATOM 2407 O O . GLU A 1 315 ? -7.882 2.736 30.252 1.00 70.38 315 GLU A O 1
ATOM 2412 N N . ALA A 1 316 ? -5.700 2.898 29.739 1.00 64.31 316 ALA A N 1
ATOM 2413 C CA . ALA A 1 316 ? -5.344 3.746 30.874 1.00 64.31 316 ALA A CA 1
ATOM 2414 C C . ALA A 1 316 ? -5.962 5.159 30.813 1.00 64.31 316 ALA A C 1
ATOM 2416 O O . ALA A 1 316 ? -6.278 5.725 31.856 1.00 64.31 316 ALA A O 1
ATOM 2417 N N . VAL A 1 317 ? -6.150 5.735 29.618 1.00 58.72 317 VAL A N 1
ATOM 2418 C CA . VAL A 1 317 ? -6.798 7.051 29.427 1.00 58.72 31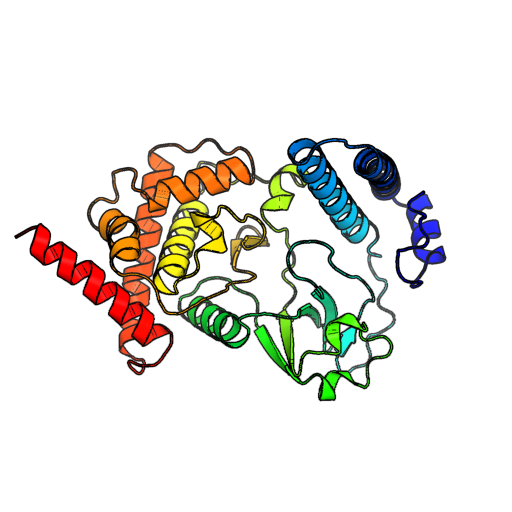7 VAL A CA 1
ATOM 2419 C C . VAL A 1 317 ? -8.322 6.978 29.592 1.00 58.72 317 VAL A C 1
ATOM 2421 O O . VAL A 1 317 ? -8.953 7.979 29.931 1.00 58.72 317 VAL A O 1
ATOM 2424 N N . ARG A 1 318 ? -8.925 5.809 29.351 1.00 51.28 318 ARG A N 1
ATOM 2425 C CA . ARG A 1 318 ? -10.379 5.590 29.423 1.00 51.28 318 ARG A CA 1
ATOM 2426 C C . ARG A 1 318 ? -10.878 5.190 30.827 1.00 51.28 318 ARG A C 1
ATOM 2428 O O . ARG A 1 318 ? -12.092 5.186 31.037 1.00 51.28 318 ARG A O 1
ATOM 2435 N N . GLY A 1 319 ? -9.963 4.842 31.740 1.00 42.50 319 GLY A N 1
ATOM 2436 C CA . GLY A 1 319 ? -10.226 4.432 33.130 1.00 42.50 319 GLY A CA 1
ATOM 2437 C C . GLY A 1 319 ? -10.677 5.553 34.059 1.00 42.50 319 GLY A C 1
ATOM 2438 O O . GLY A 1 319 ? -10.039 6.628 34.053 1.00 42.50 319 GLY A O 1
#

Nearest PDB structures (foldseek):
  1cja-assembly2_B  TM=7.244E-01  e=1.050E-09  Physarum polycephalum
  6nsq-assembly1_B  TM=3.890E-01  e=2.920E-03  Homo sapiens
  3hmo-assembly1_A  TM=3.884E-01  e=4.733E-02  Homo sapiens
  6sv1-assembly1_F  TM=7.160E-01  e=6.770E+00  Rhodospirillum rubrum

Mean predicted aligned error: 12.3 Å

Solvent-accessible surface area (backbone atoms only — not comparable to full-atom values): 17164 Å² total; per-residue (Å²): 132,92,55,91,74,78,57,69,88,83,44,70,64,60,52,53,60,40,48,77,70,35,73,65,40,41,50,34,50,52,51,28,52,52,36,49,53,47,43,76,66,48,86,50,74,70,64,30,51,56,32,46,51,51,28,47,50,31,48,52,51,32,57,64,57,66,54,65,92,77,76,69,72,79,68,63,90,67,56,75,44,76,68,81,48,69,53,88,66,93,53,74,60,31,34,39,30,33,42,60,80,38,59,27,33,37,27,54,62,94,48,53,68,28,26,44,52,39,41,52,52,37,44,75,72,69,44,50,45,55,63,60,42,82,41,53,41,79,78,49,69,79,44,85,82,71,55,79,85,60,70,82,51,71,51,35,38,38,30,47,55,77,77,59,47,37,32,64,50,20,60,82,73,68,47,68,83,60,96,83,46,56,66,60,34,17,49,50,15,27,51,51,38,49,30,41,37,33,32,28,54,53,44,47,81,63,44,37,35,69,37,35,28,45,35,94,91,37,69,30,53,38,85,50,54,29,69,45,67,31,53,29,71,60,38,23,64,24,49,54,46,18,52,78,41,31,81,49,83,37,58,47,35,48,31,52,38,53,30,40,31,74,24,50,66,49,85,77,48,73,68,51,26,27,33,14,17,48,17,26,37,58,37,50,68,58,45,52,68,59,22,70,75,42,56,64,89,37,67,50,15,34,22,46,50,30,49,50,51,18,50,50,56,46,55,63,71,73,104

Foldseek 3Di:
DPDVVPQPPPCPPLLVVVCVVDVVLVVLVVQLVVLVVVLVVDDDDVSNVVSVLSNLLSVVVNVVSSDDPDPDPDDPQADKAWPSDDRPPDAGQWTWIDGRNFTKIKGADPQLVQQQQLQVLCVVLVHAEWHKDKDAVVSVVPYPCPDPVCVPDRIIMITGDADFDFLLCCQVVVDDDDPPPLVALLSLLLVLLSCLLQVNCCPQVVLPSRQWTAGPNHIYGHPRRGPLQRALQSSLQALVVLQVCLQDQGPSLVSVQVSRCNRHNDDDDSVSSSSSSNSSNVNVVSLQVVLVVDDCPRSSNSSVVSPCVSVVVVVVVVD

Radius of gyration: 21.54 Å; Cα contacts (8 Å, |Δi|>4): 496; chains: 1; bounding box: 48×51×71 Å

Sequence (319 aa):
MLSLLDIPSVDRVAIAARLAADPRLARTLAELQVASQQALSAYGEGEREEVLERVRTLQTRACVLARPAGAWKEPPDRGIHLLGVRSFSGTIGVHYGVEDGRPIVLKASREMDGEIEAARLAARLGLTTPAIRRIPIAELARIPDLPSGTALATHLLLEERVEGFDLRNAPLVGWRPDPEDRTIFEGLGEIAAFDLLVGNWDRFVSANTGNLMVAEGRLVLVDTEASFTARPSEVHSRVARAIDDPELPGLLSSEVASFLEKACGFAFEDRHHRWVNAGAAAFVDRFIPVAEGEPEDSPAGKALAAWREASGEWEAVRG

pLDDT: mean 74.02, std 20.35, range [25.44, 98.0]